Protein AF-A0A1T4W174-F1 (afdb_monomer_lite)

Sequence (322 aa):
MKKSSLGKRKTERFDLELPASVSVAKSGDAQDLVQLLTRDICSQGAFLNTRAPLPEGTQVNLRLMVPLDHIPELKGRQSQIQASGTVVRSHDNGMAIQFDLGYQLLPIRPHFFIHVTGKNKLLNELLTRHVTAELGMRADHGPMEKLAKRAEEENSTTYLALVDYLDIRAGLPLSELEEAIGVKGAQCVVALFNAQRDQVIADSALRHGARGIFFADDSLDHVARGLEAISKGELWYAREVLTRGLQREIDPESSPAIPDPLTRKEKEILGAVAAGSTNKEIAEQLFISVHTVKTHLYNVYRKINASNRLQATLWATKNLQL

InterPro domains:
  IPR000792 Transcription regulator LuxR, C-terminal [PF00196] (260-316)
  IPR000792 Transcription regulator LuxR, C-terminal [PR00038] (262-276)
  IPR000792 Transcription regulator LuxR, C-terminal [PR00038] (276-292)
  IPR000792 Transcription regulator LuxR, C-terminal [PR00038] (292-304)
  IPR000792 Transcription regulator LuxR, C-terminal [PS00622] (276-303)
  IPR000792 Transcription regulator LuxR, C-terminal [PS50043] (255-320)
  IPR000792 Transcription regulator LuxR, C-terminal [SM00421] (259-316)
  IPR000792 Transcription regulator LuxR, C-terminal [cd06170] (262-316)
  IPR009875 PilZ domain [PF07238] (8-99)
  IPR016032 Signal transduction response regulator, C-terminal effector [SSF46894] (253-318)
  IPR036388 Winged helix-like DNA-binding domain superfamily [G3DSA:1.10.10.10] (259-320)

pLDDT: mean 74.08, std 15.64, range [32.59, 94.25]

Structure (mmCIF, N/CA/C/O backbone):
data_AF-A0A1T4W174-F1
#
_entry.id   AF-A0A1T4W174-F1
#
loop_
_atom_site.group_PDB
_atom_site.id
_atom_site.type_symbol
_atom_site.label_atom_id
_atom_site.label_alt_id
_atom_site.label_comp_id
_atom_site.label_asym_id
_atom_site.label_entity_id
_atom_site.label_seq_id
_atom_site.pdbx_PDB_ins_code
_atom_site.Cartn_x
_atom_site.Cartn_y
_atom_site.Cartn_z
_atom_site.occupancy
_atom_site.B_iso_or_equiv
_atom_site.auth_seq_id
_atom_site.auth_comp_id
_atom_site.auth_asym_id
_atom_site.auth_atom_id
_atom_site.pdbx_PDB_model_num
ATOM 1 N N . MET A 1 1 ? -32.560 -12.374 61.952 1.00 36.84 1 MET A N 1
ATOM 2 C CA . MET A 1 1 ? -31.579 -12.129 60.869 1.00 36.84 1 MET A CA 1
ATOM 3 C C . MET A 1 1 ? -31.970 -12.974 59.661 1.00 36.84 1 MET A C 1
ATOM 5 O O . MET A 1 1 ? -31.864 -14.192 59.724 1.00 36.84 1 MET A O 1
ATOM 9 N N . LYS A 1 2 ? -32.534 -12.359 58.612 1.00 32.59 2 LYS A N 1
ATOM 10 C CA . LYS A 1 2 ? -32.968 -13.056 57.388 1.00 32.59 2 LYS A CA 1
ATOM 11 C C . LYS A 1 2 ? -31.758 -13.279 56.472 1.00 32.59 2 LYS A C 1
ATOM 13 O O . LYS A 1 2 ? -31.141 -12.311 56.044 1.00 32.59 2 LYS A O 1
ATOM 18 N N . LYS A 1 3 ? -31.441 -14.542 56.168 1.00 37.50 3 LYS A N 1
ATOM 19 C CA . LYS A 1 3 ? -30.566 -14.929 55.050 1.00 37.50 3 LYS A CA 1
ATOM 20 C C . LYS A 1 3 ? -31.309 -14.620 53.745 1.00 37.50 3 LYS A C 1
ATOM 22 O O . LYS A 1 3 ? -32.334 -15.248 53.493 1.00 37.50 3 LYS A O 1
ATOM 27 N N . SER A 1 4 ? -30.831 -13.666 52.943 1.00 35.81 4 SER A N 1
ATOM 28 C CA . SER A 1 4 ? -31.274 -13.523 51.553 1.00 35.81 4 SER A CA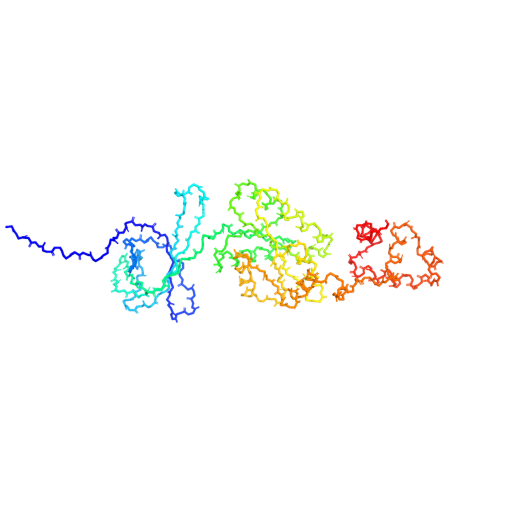 1
ATOM 29 C C . SER A 1 4 ? -30.342 -14.325 50.645 1.00 35.81 4 SER A C 1
ATOM 31 O O . SER A 1 4 ? -29.116 -14.265 50.722 1.00 35.81 4 SER A O 1
ATOM 33 N N . SER A 1 5 ? -30.969 -15.161 49.834 1.00 37.09 5 SER A N 1
ATOM 34 C CA . SER A 1 5 ? -30.381 -16.048 48.846 1.00 37.09 5 SER A CA 1
ATOM 35 C C . SER A 1 5 ? -29.747 -15.253 47.703 1.00 37.09 5 SER A C 1
ATOM 37 O O . SER A 1 5 ? -30.440 -14.808 46.788 1.00 37.09 5 SER A O 1
ATOM 39 N N . LEU A 1 6 ? -28.424 -15.103 47.724 1.00 38.88 6 LEU A N 1
ATOM 40 C CA . LEU A 1 6 ? -27.653 -14.748 46.535 1.00 38.88 6 LEU A CA 1
ATOM 41 C C . LEU A 1 6 ? -27.671 -15.950 45.585 1.00 38.88 6 LEU A C 1
ATOM 43 O O . LEU A 1 6 ? -26.991 -16.952 45.813 1.00 38.88 6 LEU A O 1
ATOM 47 N N . GLY A 1 7 ? -28.493 -15.860 44.538 1.00 38.41 7 GLY A N 1
ATOM 48 C CA . GLY A 1 7 ? -28.454 -16.787 43.414 1.00 38.41 7 GLY A CA 1
ATOM 49 C C . GLY A 1 7 ? -27.026 -16.869 42.879 1.00 38.41 7 GLY A C 1
ATOM 50 O O . GLY A 1 7 ? -26.446 -15.856 42.484 1.00 38.41 7 GLY A O 1
ATOM 51 N N . LYS A 1 8 ? -26.448 -18.073 42.917 1.00 43.91 8 LYS A N 1
ATOM 52 C CA . LYS A 1 8 ? -25.125 -18.366 42.362 1.00 43.91 8 LYS A CA 1
ATOM 53 C C . LYS A 1 8 ? -25.122 -17.964 40.887 1.00 43.91 8 LYS A C 1
ATOM 55 O O . LYS A 1 8 ? -25.841 -18.545 40.075 1.00 43.91 8 LYS A O 1
ATOM 60 N N . ARG A 1 9 ? -24.350 -16.930 40.564 1.00 46.22 9 ARG A N 1
ATOM 61 C CA . ARG A 1 9 ? -24.139 -16.453 39.194 1.00 46.22 9 ARG A CA 1
ATOM 62 C C . ARG A 1 9 ? -23.438 -17.570 38.404 1.00 46.22 9 ARG A C 1
ATOM 64 O O . ARG A 1 9 ? -22.527 -18.198 38.932 1.00 46.22 9 ARG A O 1
ATOM 71 N N . LYS A 1 10 ? -23.908 -17.861 37.184 1.00 55.38 10 LYS A N 1
ATOM 72 C CA . LYS A 1 10 ? -23.478 -19.027 36.377 1.00 55.38 10 LYS A CA 1
ATOM 73 C C . LYS A 1 10 ? -22.074 -18.901 35.767 1.00 55.38 10 LYS A C 1
ATOM 75 O O . LYS A 1 10 ? -21.528 -19.913 35.347 1.00 55.38 10 LYS A O 1
ATOM 80 N N . THR A 1 11 ? -21.506 -17.701 35.711 1.00 53.62 11 THR A N 1
ATOM 81 C CA . THR A 1 11 ? -20.198 -17.425 35.101 1.00 53.62 11 THR A CA 1
ATOM 82 C C . THR A 1 11 ? -19.432 -16.395 35.924 1.00 53.62 11 THR A C 1
ATOM 84 O O . THR A 1 11 ? -20.028 -15.459 36.467 1.00 53.62 11 THR A O 1
ATOM 87 N N . GLU A 1 12 ? -18.116 -16.582 36.024 1.00 53.03 12 GLU A N 1
ATOM 88 C CA . GLU A 1 12 ? -17.205 -15.590 36.598 1.00 53.03 12 GLU A CA 1
ATOM 89 C C . GLU A 1 12 ? -17.170 -14.336 35.718 1.00 53.03 12 GLU A C 1
ATOM 91 O O . GLU A 1 12 ? -17.250 -14.410 34.488 1.00 53.03 12 GLU A O 1
ATOM 96 N N . ARG A 1 13 ? -17.099 -13.174 36.368 1.00 57.19 13 ARG A N 1
ATOM 97 C CA . ARG A 1 13 ? -16.941 -11.873 35.718 1.00 57.19 13 ARG A CA 1
ATOM 98 C C . ARG A 1 13 ? -15.592 -11.313 36.106 1.00 57.19 13 ARG A C 1
ATOM 100 O O . ARG A 1 13 ? -15.211 -11.408 37.271 1.00 57.19 13 ARG A O 1
ATOM 107 N N . PHE A 1 14 ? -14.916 -10.719 35.137 1.00 58.06 14 PHE A N 1
ATOM 108 C CA . PHE A 1 14 ? -13.673 -10.011 35.372 1.00 58.06 14 PHE A CA 1
ATOM 109 C C . PHE A 1 14 ? -13.955 -8.513 35.293 1.00 58.06 14 PHE A C 1
ATOM 111 O O . PHE A 1 14 ? -14.613 -8.049 34.357 1.00 58.06 14 PHE A O 1
ATOM 118 N N . ASP A 1 15 ? -13.444 -7.763 36.268 1.00 57.00 15 ASP A N 1
ATOM 119 C CA . ASP A 1 15 ? -13.356 -6.305 36.188 1.00 57.00 15 ASP A CA 1
ATOM 120 C C . ASP A 1 15 ? -12.241 -5.955 35.199 1.00 57.00 15 ASP A C 1
ATOM 122 O O . ASP A 1 15 ? -11.111 -5.645 35.567 1.00 57.00 15 ASP A O 1
ATOM 126 N N . LEU A 1 16 ? -12.552 -6.111 33.914 1.00 65.00 16 LEU A N 1
ATOM 127 C CA . LEU A 1 16 ? -11.673 -5.779 32.807 1.00 65.00 16 LEU A CA 1
ATOM 128 C C . LEU A 1 16 ? -12.234 -4.545 32.102 1.00 65.00 16 LEU A C 1
ATOM 130 O O . LEU A 1 16 ? -13.368 -4.569 31.624 1.00 65.00 16 LEU A O 1
ATOM 134 N N . GLU A 1 17 ? -11.432 -3.485 32.040 1.00 66.69 17 GLU A N 1
ATOM 135 C CA . GLU A 1 17 ? -11.756 -2.265 31.304 1.00 66.69 17 GLU A CA 1
ATOM 136 C C . GLU A 1 17 ? -11.043 -2.292 29.946 1.00 66.69 17 GLU A C 1
ATOM 138 O O . GLU A 1 17 ? -9.858 -1.989 29.827 1.00 66.69 17 GLU A O 1
ATOM 143 N N . LEU A 1 18 ? -11.772 -2.699 28.909 1.00 70.12 18 LEU A N 1
ATOM 144 C CA . LEU A 1 18 ? -11.329 -2.656 27.516 1.00 70.12 18 LEU A CA 1
ATOM 145 C C . LEU A 1 18 ? -11.999 -1.498 26.766 1.00 70.12 18 LEU A C 1
ATOM 147 O O . LEU A 1 18 ? -13.220 -1.332 26.895 1.00 70.12 18 LEU A O 1
ATOM 151 N N . PRO A 1 19 ? -11.255 -0.747 25.935 1.00 72.56 19 PRO A N 1
ATOM 152 C CA . PRO A 1 19 ? -11.849 0.142 24.947 1.00 72.56 19 PRO A CA 1
ATOM 153 C C . PRO A 1 19 ? -12.714 -0.652 23.963 1.00 72.56 19 PRO A C 1
ATOM 155 O O . PRO A 1 19 ? -12.294 -1.696 23.460 1.00 72.56 19 PRO A O 1
ATOM 158 N N . ALA A 1 20 ? -13.908 -0.152 23.660 1.00 70.50 20 ALA A N 1
ATOM 159 C CA . ALA A 1 20 ? -14.835 -0.795 22.736 1.00 70.50 20 ALA A CA 1
ATOM 160 C C . ALA A 1 20 ? -15.412 0.191 21.718 1.00 70.50 20 ALA A C 1
ATOM 162 O O . ALA A 1 20 ? -15.609 1.358 22.047 1.00 70.50 20 ALA A O 1
ATOM 163 N N . SER A 1 21 ? -15.733 -0.300 20.518 1.00 72.62 21 SER A N 1
ATOM 164 C CA . SER A 1 21 ? -16.614 0.374 19.560 1.00 72.62 21 SER A CA 1
ATOM 165 C C . SER A 1 21 ? -17.845 -0.482 19.249 1.00 72.62 21 SER A C 1
ATOM 167 O O . SER A 1 21 ? -17.775 -1.716 19.251 1.00 72.62 21 SER A O 1
ATOM 169 N N . VAL A 1 22 ? -18.980 0.180 19.011 1.00 76.94 22 VAL A N 1
ATOM 170 C CA . VAL A 1 22 ? -20.293 -0.447 18.793 1.00 76.94 22 VAL A CA 1
ATOM 171 C C . VAL A 1 22 ? -20.943 0.151 17.558 1.00 76.94 22 VAL A C 1
ATOM 173 O O . VAL A 1 22 ? -20.962 1.367 17.423 1.00 76.94 22 VAL A O 1
ATOM 176 N N . SER A 1 23 ? -21.522 -0.682 16.697 1.00 77.81 23 SER A N 1
ATOM 177 C CA . SER A 1 23 ? -22.376 -0.228 15.594 1.00 77.81 23 SER A CA 1
ATOM 178 C C . SER A 1 23 ? -23.690 -1.005 15.543 1.00 77.81 23 SER A C 1
ATOM 180 O O . SER A 1 23 ? -23.763 -2.159 15.971 1.00 77.81 23 SER A O 1
ATOM 182 N N . VAL A 1 24 ? -24.753 -0.378 15.034 1.00 80.38 24 VAL A N 1
ATOM 183 C CA . VAL A 1 24 ? -26.081 -1.000 14.909 1.00 80.38 24 VAL A CA 1
ATOM 184 C C . VAL A 1 24 ? -26.132 -1.865 13.650 1.00 80.38 24 VAL A C 1
ATOM 186 O O . VAL A 1 24 ? -25.900 -1.378 12.549 1.00 80.38 24 VAL A O 1
ATOM 189 N N . ALA A 1 25 ? -26.514 -3.137 13.782 1.00 68.88 25 ALA A N 1
ATOM 190 C CA . ALA A 1 25 ? -26.432 -4.121 12.695 1.00 68.88 25 ALA A CA 1
ATOM 191 C C . ALA A 1 25 ? -27.345 -3.846 11.474 1.00 68.88 25 ALA A C 1
ATOM 193 O O . ALA A 1 25 ? -27.195 -4.499 10.445 1.00 68.88 25 ALA A O 1
ATOM 194 N N . LYS A 1 26 ? -28.304 -2.911 11.572 1.00 52.69 26 LYS A N 1
ATOM 195 C CA . LYS A 1 26 ? -29.265 -2.566 10.499 1.00 52.69 26 LYS A CA 1
ATOM 196 C C . LYS A 1 26 ? -29.037 -1.197 9.850 1.00 52.69 26 LYS A C 1
ATOM 198 O O . LYS A 1 26 ? -29.741 -0.863 8.903 1.00 52.69 26 LYS A O 1
ATOM 203 N N . SER A 1 27 ? -28.081 -0.419 10.345 1.00 46.31 27 SER A N 1
ATOM 204 C CA . SER A 1 27 ? -27.700 0.862 9.760 1.00 46.31 27 SER A CA 1
ATOM 205 C C . SER A 1 27 ? -26.421 0.646 8.963 1.00 46.31 27 SER A C 1
ATOM 207 O O . SER A 1 27 ? -25.389 0.322 9.541 1.00 46.31 27 SER A O 1
ATOM 209 N N . GLY A 1 28 ? -26.493 0.786 7.638 1.00 40.34 28 GLY A N 1
ATOM 210 C CA . GLY A 1 28 ? -25.312 0.797 6.767 1.00 40.34 28 GLY A CA 1
ATOM 211 C C . GLY A 1 28 ? -24.387 1.994 7.014 1.00 40.34 28 GLY A C 1
ATOM 212 O O . GLY A 1 28 ? -23.303 2.038 6.442 1.00 40.34 28 GLY A O 1
ATOM 213 N N . ASP A 1 29 ? -24.783 2.926 7.882 1.00 33.81 29 ASP A N 1
ATOM 214 C CA . ASP A 1 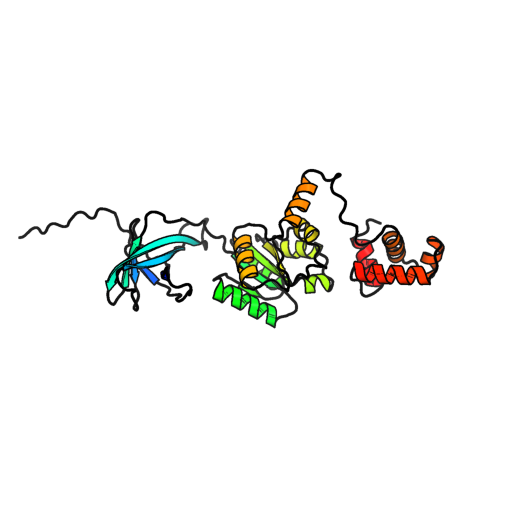29 ? -23.929 4.011 8.333 1.00 33.81 29 ASP A CA 1
ATOM 215 C C . ASP A 1 29 ? -23.072 3.545 9.509 1.00 33.81 29 ASP A C 1
ATOM 217 O O . ASP A 1 29 ? -23.574 3.211 10.588 1.00 33.81 29 ASP A O 1
ATOM 221 N N . ALA A 1 30 ? -21.755 3.572 9.299 1.00 35.22 30 ALA A N 1
ATOM 222 C CA . ALA A 1 30 ? -20.732 3.514 10.335 1.00 35.22 30 ALA A CA 1
ATOM 223 C C . ALA A 1 30 ? -20.755 4.800 11.188 1.00 35.22 30 ALA A C 1
ATOM 225 O O . ALA A 1 30 ? -19.760 5.509 11.304 1.00 35.22 30 ALA A O 1
ATOM 226 N N . GLN A 1 31 ? -21.905 5.128 11.774 1.00 37.53 31 GLN A N 1
ATOM 227 C CA . GLN A 1 31 ? -22.023 6.179 12.773 1.00 37.53 31 GLN A CA 1
ATOM 228 C C . GLN A 1 31 ? -21.819 5.577 14.160 1.00 37.53 31 GLN A C 1
ATOM 230 O O . GLN A 1 31 ? -22.658 4.849 14.686 1.00 37.53 31 GLN A O 1
ATOM 235 N N . ASP A 1 32 ? -20.620 5.844 14.675 1.00 39.81 32 ASP A N 1
ATOM 236 C CA . ASP A 1 32 ? -20.359 6.424 15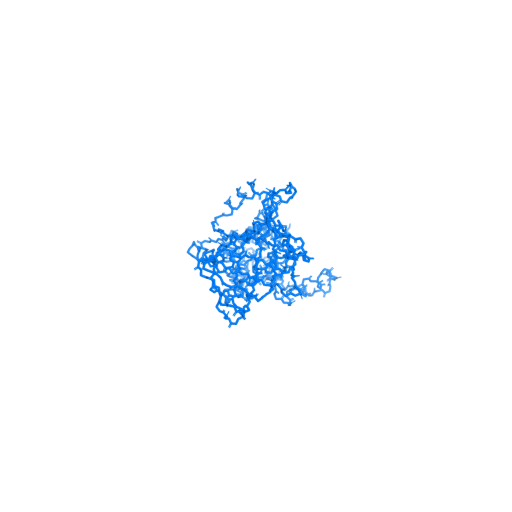.997 1.00 39.81 32 ASP A CA 1
ATOM 237 C C . ASP A 1 32 ? -19.178 5.756 16.705 1.00 39.81 32 ASP A C 1
ATOM 239 O O . ASP A 1 32 ? -19.270 4.792 17.468 1.00 39.81 32 ASP A O 1
ATOM 243 N N . LEU A 1 33 ? -18.015 6.360 16.449 1.00 39.31 33 LEU A N 1
ATOM 244 C CA . LEU A 1 33 ? -16.825 6.310 17.285 1.00 39.31 33 LEU A CA 1
ATOM 245 C C . LEU A 1 33 ? -17.173 6.821 18.688 1.00 39.31 33 LEU A C 1
ATOM 247 O O . LEU A 1 33 ? -17.005 7.999 18.997 1.00 39.31 33 LEU A O 1
ATOM 251 N N . VAL A 1 34 ? -17.614 5.927 19.567 1.00 47.97 34 VAL A N 1
ATOM 252 C CA . VAL A 1 34 ? -17.600 6.192 21.005 1.00 47.97 34 VAL A CA 1
ATOM 253 C C . VAL A 1 34 ? -16.534 5.303 21.618 1.00 47.97 34 VAL A C 1
ATOM 255 O O . VAL A 1 34 ? -16.660 4.083 21.611 1.00 47.97 34 VAL A O 1
ATOM 258 N N . GLN A 1 35 ? -15.459 5.909 22.128 1.00 44.78 35 GLN A N 1
ATOM 259 C CA . GLN A 1 35 ? -14.539 5.215 23.025 1.00 44.78 35 GLN A CA 1
ATOM 260 C C . GLN A 1 35 ? -15.305 4.892 24.308 1.00 44.78 35 GLN A C 1
ATOM 262 O O . GLN A 1 35 ? -15.552 5.770 25.134 1.00 44.78 35 GLN A O 1
ATOM 267 N N . LEU A 1 36 ? -15.722 3.639 24.452 1.00 56.78 36 LEU A N 1
ATOM 268 C CA . LEU A 1 36 ? -16.458 3.171 25.620 1.00 56.78 36 LEU A CA 1
ATOM 269 C C . LEU A 1 36 ? -15.523 2.352 26.505 1.00 56.78 36 LEU A C 1
ATOM 271 O O . LEU A 1 36 ? -14.845 1.446 26.023 1.00 56.78 36 LEU A O 1
ATOM 275 N N . LEU A 1 37 ? -15.502 2.664 27.802 1.00 56.03 37 LEU A N 1
ATOM 276 C CA . LEU A 1 37 ? -14.889 1.800 28.807 1.00 56.03 37 LEU A CA 1
ATOM 277 C C . LEU A 1 37 ? -15.893 0.704 29.155 1.00 56.03 37 LEU A C 1
ATOM 279 O O . LEU A 1 37 ? -16.978 0.979 29.682 1.00 56.03 37 LEU A O 1
ATOM 283 N N . THR A 1 38 ? -15.537 -0.531 28.822 1.00 61.50 38 THR A N 1
ATOM 284 C CA . THR A 1 38 ? -16.288 -1.712 29.254 1.00 61.50 38 THR A CA 1
ATOM 285 C C . THR A 1 38 ? -16.099 -1.948 30.754 1.00 61.50 38 THR A C 1
ATOM 287 O O . THR A 1 38 ? -15.065 -1.605 31.319 1.00 61.50 38 THR A O 1
ATOM 290 N N . ARG A 1 39 ? -17.106 -2.526 31.409 1.00 66.19 39 ARG A N 1
ATOM 291 C CA . ARG A 1 39 ? -17.002 -3.144 32.740 1.00 66.19 39 ARG A CA 1
ATOM 292 C C . ARG A 1 39 ? -17.740 -4.477 32.730 1.00 66.19 39 ARG A C 1
ATOM 294 O O . ARG A 1 39 ? -18.568 -4.716 31.847 1.00 66.19 39 ARG A O 1
ATOM 301 N N . ASP A 1 40 ? -17.459 -5.333 33.714 1.00 66.69 40 ASP A N 1
ATOM 302 C CA . ASP A 1 40 ? -18.162 -6.611 33.893 1.00 66.69 40 ASP A CA 1
ATOM 303 C C . ASP A 1 40 ? -18.118 -7.529 32.644 1.00 66.69 40 ASP A C 1
ATOM 305 O O . ASP A 1 40 ? -19.115 -8.179 32.308 1.00 66.69 40 ASP A O 1
ATOM 309 N N . ILE A 1 41 ? -16.988 -7.590 31.923 1.00 73.69 41 ILE A N 1
ATOM 310 C CA . ILE A 1 41 ? -16.878 -8.445 30.729 1.00 73.69 41 ILE A CA 1
ATOM 311 C C . ILE A 1 41 ? -16.868 -9.924 31.139 1.00 73.69 41 ILE A C 1
ATOM 313 O O . ILE A 1 41 ? -16.147 -10.350 32.046 1.00 73.69 41 ILE A O 1
ATOM 317 N N . CYS A 1 42 ? -17.649 -10.734 30.426 1.00 70.94 42 CYS A N 1
ATOM 318 C CA . CYS A 1 42 ? -17.598 -12.190 30.495 1.00 70.94 42 CYS A CA 1
ATOM 319 C C . CYS A 1 42 ? -17.838 -12.810 29.111 1.00 70.94 42 CYS A C 1
ATOM 321 O O . CYS A 1 42 ? -18.162 -12.120 28.147 1.00 70.94 42 CYS A O 1
ATOM 323 N N . SER A 1 43 ? -17.745 -14.137 29.016 1.00 69.56 43 SER A N 1
ATOM 324 C CA . SER A 1 43 ? -17.999 -14.875 27.767 1.00 69.56 43 SER A CA 1
ATOM 325 C C . SER A 1 43 ? -19.423 -14.722 27.213 1.00 69.56 43 SER A C 1
ATOM 327 O O . SER A 1 43 ? -19.675 -15.111 26.080 1.00 69.56 43 SER A O 1
ATOM 329 N N . GLN A 1 44 ? -20.354 -14.181 28.003 1.00 76.94 44 GLN A N 1
ATOM 330 C CA . GLN A 1 44 ? -21.772 -14.053 27.659 1.00 76.94 44 GLN A CA 1
ATOM 331 C C . GLN A 1 44 ? -22.207 -12.602 27.415 1.00 76.94 44 GLN A C 1
ATOM 333 O O . GLN A 1 44 ? -23.358 -12.367 27.055 1.00 76.94 44 GLN A O 1
ATOM 338 N N . GLY A 1 45 ? -21.331 -11.618 27.631 1.00 84.56 45 GLY A N 1
ATOM 339 C CA . GLY A 1 45 ? -21.697 -10.216 27.463 1.00 84.56 45 GLY A CA 1
ATOM 340 C C . GLY A 1 45 ? -20.744 -9.227 28.118 1.00 84.56 45 GLY A C 1
ATOM 341 O O . GLY A 1 45 ? -19.817 -9.606 28.838 1.00 84.56 45 GLY A O 1
ATOM 342 N N . ALA A 1 46 ? -21.022 -7.946 27.895 1.00 86.31 46 ALA A N 1
ATOM 343 C CA . ALA A 1 46 ? -20.297 -6.823 28.478 1.00 86.31 46 ALA A CA 1
ATOM 344 C C . ALA A 1 46 ? -21.253 -5.678 28.836 1.00 86.31 46 ALA A C 1
ATOM 346 O O . ALA A 1 46 ? -22.298 -5.501 28.203 1.00 86.31 46 ALA A O 1
ATOM 347 N N . PHE A 1 47 ? -20.880 -4.883 29.840 1.00 85.75 47 PHE A N 1
ATOM 348 C CA . PHE A 1 47 ? -21.522 -3.603 30.116 1.00 85.75 47 PHE A CA 1
ATOM 349 C C . PHE A 1 47 ? -20.701 -2.472 29.496 1.00 85.75 47 PHE A C 1
ATOM 351 O O . PHE A 1 47 ? -19.483 -2.425 29.665 1.00 85.75 47 PHE A O 1
ATOM 358 N N . LEU A 1 48 ? -21.362 -1.557 28.790 1.00 83.81 48 LEU A N 1
ATOM 359 C CA . LEU A 1 48 ? -20.738 -0.392 28.171 1.00 83.81 48 LEU A CA 1
ATOM 360 C C . LEU A 1 48 ? -21.210 0.889 28.845 1.00 83.81 48 LEU A C 1
ATOM 362 O O . LEU A 1 48 ? -22.403 1.198 28.822 1.00 83.81 48 LEU A O 1
ATOM 366 N N . ASN A 1 49 ? -20.266 1.655 29.390 1.00 82.94 49 ASN A N 1
ATOM 367 C CA . ASN A 1 49 ? -20.539 2.963 29.978 1.00 82.94 49 ASN A CA 1
ATOM 368 C C . ASN A 1 49 ? -20.741 4.011 28.878 1.00 82.94 49 ASN A C 1
ATOM 370 O O . ASN A 1 49 ? -19.768 4.465 28.283 1.00 82.94 49 ASN A O 1
ATOM 374 N N . THR A 1 50 ? -21.983 4.423 28.631 1.00 81.56 50 THR A N 1
ATOM 375 C CA . THR A 1 50 ? -22.340 5.450 27.638 1.00 81.56 50 THR A CA 1
ATOM 376 C C . THR A 1 50 ? -23.419 6.374 28.196 1.00 81.56 50 THR A C 1
ATOM 378 O O . THR A 1 50 ? -24.253 5.941 28.984 1.00 81.56 50 THR A O 1
ATOM 381 N N . ARG A 1 51 ? -23.418 7.643 27.770 1.00 81.44 51 ARG A N 1
ATOM 382 C CA . ARG A 1 51 ? -24.493 8.613 28.066 1.00 81.44 51 ARG A CA 1
ATOM 383 C C . ARG A 1 51 ? -25.646 8.561 27.058 1.00 81.44 51 ARG A C 1
ATOM 385 O O . ARG A 1 51 ? -26.653 9.228 27.249 1.00 81.44 51 ARG A O 1
ATOM 392 N N . ALA A 1 52 ? -25.474 7.806 25.978 1.00 83.25 52 ALA A N 1
ATOM 393 C CA . ALA A 1 52 ? -26.468 7.596 24.934 1.00 83.25 52 ALA A CA 1
ATOM 394 C C . ALA A 1 52 ? -26.609 6.082 24.705 1.00 83.25 52 ALA A C 1
ATOM 396 O O . ALA A 1 52 ? -26.018 5.539 23.768 1.00 83.25 52 ALA A O 1
ATOM 397 N N . PRO A 1 53 ? -27.276 5.357 25.618 1.00 85.69 53 PRO A N 1
ATOM 398 C CA . PRO A 1 53 ? -27.441 3.918 25.494 1.00 85.69 53 PRO A CA 1
ATOM 399 C C . PRO A 1 53 ? -28.437 3.588 24.375 1.00 85.69 53 PRO A C 1
ATOM 401 O O . PRO A 1 53 ? -29.412 4.303 24.144 1.00 85.69 53 PRO A O 1
ATOM 404 N N . LEU A 1 54 ? -28.202 2.477 23.680 1.00 87.88 54 LEU A N 1
ATOM 405 C CA . LEU A 1 54 ? -29.131 1.989 22.666 1.00 87.88 54 LEU A CA 1
ATOM 406 C C . LEU A 1 54 ? -30.369 1.352 23.332 1.00 87.88 54 LEU A C 1
ATOM 408 O O . LEU A 1 54 ? -30.271 0.848 24.460 1.00 87.88 54 LEU A O 1
ATOM 412 N N . PRO A 1 55 ? -31.537 1.344 22.664 1.00 86.88 55 PRO A N 1
ATOM 413 C CA . PRO A 1 55 ? -32.735 0.684 23.179 1.00 86.88 55 PRO A CA 1
ATOM 414 C C . PRO A 1 55 ? -32.546 -0.825 23.370 1.00 86.88 55 PRO A C 1
ATOM 416 O O . PRO A 1 55 ? -31.812 -1.475 22.618 1.00 86.88 55 PRO A O 1
ATOM 419 N N . GLU A 1 56 ? -33.259 -1.403 24.336 1.00 91.69 56 GLU A N 1
ATOM 420 C CA . GLU A 1 56 ? -33.314 -2.858 24.512 1.00 91.69 56 GLU A CA 1
ATOM 421 C C . GLU A 1 56 ? -33.854 -3.549 23.247 1.00 91.69 56 GLU A C 1
ATOM 423 O O . GLU A 1 56 ? -34.749 -3.043 22.571 1.00 91.69 56 GLU A O 1
ATOM 428 N N . GLY A 1 57 ? -33.275 -4.698 22.897 1.00 87.06 57 GLY A N 1
ATOM 429 C CA . GLY A 1 57 ? -33.559 -5.431 21.660 1.00 87.06 57 GLY A CA 1
ATOM 430 C C . GLY A 1 57 ? -32.745 -4.978 20.441 1.00 87.06 57 GLY A C 1
ATOM 431 O O . GLY A 1 57 ? -32.812 -5.628 19.396 1.00 87.06 57 GLY A O 1
ATOM 432 N N . THR A 1 58 ? -31.946 -3.909 20.552 1.00 87.31 58 THR A N 1
ATOM 433 C CA . THR A 1 58 ? -31.070 -3.461 19.458 1.00 87.31 58 THR A CA 1
ATOM 434 C C . THR A 1 58 ? -29.973 -4.489 19.192 1.00 87.31 58 THR A C 1
ATOM 436 O O . THR A 1 58 ? -29.232 -4.869 20.099 1.00 87.31 58 THR A O 1
ATOM 439 N N . GLN A 1 59 ? -29.865 -4.917 17.934 1.00 86.50 59 GLN A N 1
ATOM 440 C CA . GLN A 1 59 ? -28.785 -5.772 17.442 1.00 86.50 59 GLN A CA 1
ATOM 441 C C . GLN A 1 59 ? -27.546 -4.927 17.154 1.00 86.50 59 GLN A C 1
ATOM 443 O O . GLN A 1 59 ? -27.631 -3.925 16.435 1.00 86.50 59 GLN A O 1
ATOM 448 N N . VAL A 1 60 ? -26.404 -5.340 17.692 1.00 84.06 60 VAL A N 1
ATOM 449 C CA . VAL A 1 60 ? -25.154 -4.587 17.615 1.00 84.06 60 VAL A CA 1
ATOM 450 C C . VAL A 1 60 ? -23.980 -5.462 17.198 1.00 84.06 60 VAL A C 1
ATOM 452 O O . VAL A 1 60 ? -23.901 -6.638 17.548 1.00 84.06 60 VAL A O 1
ATOM 455 N N . ASN A 1 61 ? -23.035 -4.850 16.493 1.00 81.00 61 ASN A N 1
ATOM 456 C CA . ASN A 1 61 ? -21.694 -5.383 16.301 1.00 81.00 61 ASN A CA 1
ATOM 457 C C . ASN A 1 61 ? -20.750 -4.679 17.274 1.00 81.00 61 ASN A C 1
ATOM 459 O O . ASN A 1 61 ? -20.760 -3.452 17.379 1.00 81.00 61 ASN A O 1
ATOM 463 N N . LEU A 1 62 ? -19.934 -5.457 17.978 1.00 79.38 62 LEU A N 1
ATOM 464 C CA . LEU A 1 62 ? -18.960 -4.991 18.952 1.00 79.38 62 LEU A CA 1
ATOM 465 C C . LEU A 1 62 ? -17.540 -5.317 18.512 1.00 79.38 62 LEU A C 1
ATOM 467 O O . LEU A 1 62 ? -17.234 -6.431 18.080 1.00 79.38 62 LEU A O 1
ATOM 471 N N . ARG A 1 63 ? -16.645 -4.354 18.725 1.00 76.56 63 ARG A N 1
ATOM 472 C CA . ARG A 1 63 ? -15.201 -4.542 18.617 1.00 76.56 63 ARG A CA 1
ATOM 473 C C . ARG A 1 63 ? -14.554 -4.125 19.931 1.00 76.56 63 ARG A C 1
ATOM 475 O O . ARG A 1 63 ? -14.571 -2.949 20.277 1.00 76.56 63 ARG A O 1
ATOM 482 N N . LEU A 1 64 ? -13.995 -5.091 20.657 1.00 77.38 64 LEU A N 1
ATOM 483 C CA . LEU A 1 64 ? -13.248 -4.866 21.895 1.00 77.38 64 LEU A CA 1
ATOM 484 C C . LEU A 1 64 ? -11.750 -4.835 21.582 1.00 77.38 64 LEU A C 1
ATOM 486 O O . LEU A 1 64 ? -11.234 -5.748 20.936 1.00 77.38 64 LEU A O 1
ATOM 490 N N . MET A 1 65 ? -11.056 -3.804 22.052 1.00 73.12 65 MET A N 1
ATOM 491 C CA . MET A 1 65 ? -9.609 -3.655 21.918 1.00 73.12 65 MET A CA 1
ATOM 492 C C . MET A 1 65 ? -8.928 -4.210 23.164 1.00 73.12 65 MET A C 1
ATOM 494 O O . MET A 1 65 ? -9.157 -3.722 24.267 1.00 73.12 65 MET A O 1
ATOM 498 N N . VAL A 1 66 ? -8.075 -5.215 22.993 1.00 75.75 66 VAL A N 1
ATOM 499 C CA . VAL A 1 66 ? -7.295 -5.816 24.076 1.00 75.75 66 VAL A CA 1
ATOM 500 C C . VAL A 1 66 ? -5.874 -5.247 24.023 1.00 75.75 66 VAL A C 1
ATOM 502 O O . VAL A 1 66 ? -5.121 -5.613 23.112 1.00 75.75 66 VAL A O 1
ATOM 505 N N . PRO A 1 67 ? -5.487 -4.351 24.951 1.00 68.50 67 PRO A N 1
ATOM 506 C CA . PRO A 1 67 ? -4.103 -3.913 25.067 1.00 68.50 67 PRO A CA 1
ATOM 507 C C . PRO A 1 67 ? -3.243 -5.071 25.587 1.00 68.50 67 PRO A C 1
ATOM 509 O O . PRO A 1 67 ? -3.633 -5.773 26.520 1.00 68.50 67 PRO A O 1
ATOM 512 N N . LEU A 1 68 ? -2.072 -5.283 24.984 1.00 72.12 68 LEU A N 1
ATOM 513 C CA . LEU A 1 68 ? -1.154 -6.370 25.355 1.00 72.12 68 LEU A CA 1
ATOM 514 C C . LEU A 1 68 ? 0.126 -5.856 26.023 1.00 72.12 68 LEU A C 1
ATOM 516 O O . LEU A 1 68 ? 1.108 -6.585 26.127 1.00 72.12 68 LEU A O 1
ATOM 520 N N . ASP A 1 69 ? 0.101 -4.624 26.537 1.00 65.81 69 ASP A N 1
ATOM 521 C CA . ASP A 1 69 ? 1.260 -3.949 27.137 1.00 65.81 69 ASP A CA 1
ATOM 522 C C . ASP A 1 69 ? 1.848 -4.675 28.353 1.00 65.81 69 ASP A C 1
ATOM 524 O O . ASP A 1 69 ? 3.019 -4.490 28.687 1.00 65.81 69 ASP A O 1
ATOM 528 N N . HIS A 1 70 ? 1.052 -5.525 29.000 1.00 69.50 70 HIS A N 1
ATOM 529 C CA . HIS A 1 70 ? 1.479 -6.350 30.128 1.00 69.50 70 HIS A CA 1
ATOM 530 C C . HIS A 1 70 ? 2.292 -7.585 29.714 1.00 69.50 70 HIS A C 1
ATOM 532 O O . HIS A 1 70 ? 2.900 -8.219 30.575 1.00 69.50 70 HIS A O 1
ATOM 538 N N . ILE A 1 71 ? 2.321 -7.933 28.423 1.00 71.19 71 ILE A N 1
ATOM 539 C CA . ILE A 1 71 ? 3.110 -9.042 27.883 1.00 71.19 71 ILE A CA 1
ATOM 540 C C . ILE A 1 71 ? 4.356 -8.442 27.212 1.00 71.19 71 ILE A C 1
ATOM 542 O O . ILE A 1 71 ? 4.221 -7.803 26.168 1.00 71.19 71 ILE A O 1
ATOM 546 N N . PRO A 1 72 ? 5.574 -8.633 27.762 1.00 63.34 72 PRO A N 1
ATOM 547 C CA . PRO A 1 72 ? 6.784 -7.956 27.280 1.00 63.34 72 PRO A CA 1
ATOM 548 C C . PRO A 1 72 ? 7.052 -8.128 25.778 1.00 63.34 72 PRO A C 1
ATOM 550 O O . PRO A 1 72 ? 7.406 -7.170 25.097 1.00 63.34 72 PRO A O 1
ATOM 553 N N . GLU A 1 73 ? 6.822 -9.333 25.253 1.00 61.69 73 GLU A N 1
ATOM 554 C CA . GLU A 1 73 ? 7.016 -9.705 23.841 1.00 61.69 73 GLU A CA 1
ATOM 555 C C . GLU A 1 73 ? 5.987 -9.064 22.893 1.00 61.69 73 GLU A C 1
ATOM 557 O O . GLU A 1 73 ? 6.189 -9.013 21.679 1.00 61.69 73 GLU A O 1
ATOM 562 N N . LEU A 1 74 ? 4.868 -8.584 23.442 1.00 61.03 74 LEU A N 1
ATOM 563 C CA . LEU A 1 74 ? 3.728 -8.034 22.708 1.00 61.03 74 LEU A CA 1
ATOM 564 C C . LEU A 1 74 ? 3.445 -6.580 23.100 1.00 61.03 74 LEU A C 1
ATOM 566 O O . LEU A 1 74 ? 2.381 -6.058 22.776 1.00 61.03 74 LEU A O 1
ATOM 570 N N . LYS A 1 75 ? 4.395 -5.913 23.763 1.00 58.53 75 LYS A N 1
ATOM 571 C CA . LYS A 1 75 ? 4.256 -4.523 24.200 1.00 58.53 75 LYS A CA 1
ATOM 572 C C . LYS A 1 75 ? 3.959 -3.596 23.014 1.00 58.53 75 LYS A C 1
ATOM 574 O O . LYS A 1 75 ? 4.601 -3.702 21.969 1.00 58.53 75 LYS A O 1
ATOM 579 N N . GLY A 1 76 ? 2.967 -2.718 23.168 1.00 58.09 76 GLY A N 1
ATOM 580 C CA . GLY A 1 76 ? 2.399 -1.891 22.102 1.00 58.09 76 GLY A CA 1
ATOM 581 C C . GLY A 1 76 ? 1.330 -2.611 21.277 1.00 58.09 76 GLY A C 1
ATOM 582 O O . GLY A 1 76 ? 0.351 -1.998 20.852 1.00 58.09 76 GLY A O 1
ATOM 583 N N . ARG A 1 77 ? 1.433 -3.931 21.092 1.00 62.91 77 ARG A N 1
ATOM 584 C CA . ARG A 1 77 ? 0.506 -4.656 20.224 1.00 62.91 77 ARG A CA 1
ATOM 585 C C . ARG A 1 77 ? -0.908 -4.687 20.804 1.00 62.91 77 ARG A C 1
ATOM 587 O O . ARG A 1 77 ? -1.123 -4.732 22.015 1.00 62.91 77 ARG A O 1
ATOM 594 N N . GLN A 1 78 ? -1.889 -4.719 19.909 1.00 65.31 78 GLN A N 1
ATOM 595 C CA . GLN A 1 78 ? -3.298 -4.806 20.275 1.00 65.31 78 GLN A CA 1
ATOM 596 C C . GLN A 1 78 ? -3.941 -6.008 19.595 1.00 65.31 78 GLN A C 1
ATOM 598 O O . GLN A 1 78 ? -3.742 -6.253 18.402 1.00 65.31 78 GLN A O 1
ATOM 603 N N . SER A 1 79 ? -4.725 -6.753 20.367 1.00 72.62 79 SER A N 1
ATOM 604 C CA . SER A 1 79 ? -5.627 -7.773 19.836 1.00 72.62 79 SER A CA 1
ATOM 605 C C . SER A 1 79 ? -7.048 -7.223 19.768 1.00 72.62 79 SER A C 1
ATOM 607 O O . SER A 1 79 ? -7.398 -6.282 20.483 1.00 72.62 79 SER A O 1
ATOM 609 N N . GLN A 1 80 ? -7.865 -7.785 18.882 1.00 73.75 80 GLN A N 1
ATOM 610 C CA . GLN A 1 80 ? -9.264 -7.403 18.731 1.00 73.75 80 GLN A CA 1
ATOM 611 C C . GLN A 1 80 ? -10.164 -8.611 18.952 1.00 73.75 80 GLN A C 1
ATOM 613 O O . GLN A 1 80 ? -9.945 -9.675 18.375 1.00 73.75 80 GLN A O 1
ATOM 618 N N . ILE A 1 81 ? -11.220 -8.420 19.738 1.00 77.38 81 ILE A N 1
ATOM 619 C CA . ILE A 1 81 ? -12.322 -9.376 19.842 1.00 77.38 81 ILE A CA 1
ATOM 620 C C . ILE A 1 81 ? -13.504 -8.774 19.092 1.00 77.38 81 ILE A C 1
ATOM 622 O O . ILE A 1 81 ? -13.984 -7.697 19.454 1.00 77.38 81 ILE A O 1
ATOM 626 N N . GLN A 1 82 ? -13.958 -9.453 18.040 1.00 78.56 82 GLN A N 1
ATOM 627 C CA . GLN A 1 82 ? -15.198 -9.112 17.351 1.00 78.56 82 GLN A CA 1
ATOM 628 C C . GLN A 1 82 ? -16.319 -10.017 17.846 1.00 78.56 82 GLN A C 1
ATOM 630 O O . GLN A 1 82 ? -16.175 -11.239 17.871 1.00 78.56 82 GLN A O 1
ATOM 635 N N . ALA A 1 83 ? -17.434 -9.416 18.236 1.00 82.62 83 ALA A N 1
ATOM 636 C CA . ALA A 1 83 ? -18.625 -10.130 18.666 1.00 82.62 83 ALA A CA 1
ATOM 637 C C . ALA A 1 83 ? -19.868 -9.422 18.126 1.00 82.62 83 ALA A C 1
ATOM 639 O O . ALA A 1 83 ? -19.875 -8.202 17.989 1.00 82.62 83 ALA A O 1
ATOM 640 N N . SER A 1 84 ? -20.927 -10.172 17.850 1.00 86.25 84 SER A N 1
ATOM 641 C CA . SER A 1 84 ? -22.275 -9.622 17.714 1.00 86.25 84 SER A CA 1
ATOM 642 C C . SER A 1 84 ? -23.046 -9.848 19.007 1.00 86.25 84 SER A C 1
ATOM 644 O O . SER A 1 84 ? -22.675 -10.685 19.838 1.00 86.25 84 SER A O 1
ATOM 646 N N . GLY A 1 85 ? -24.100 -9.071 19.214 1.00 88.12 85 GLY A N 1
ATOM 647 C CA . GLY A 1 85 ? -24.945 -9.250 20.376 1.00 88.12 85 GLY A CA 1
ATOM 648 C C . GLY A 1 85 ? -26.192 -8.391 20.367 1.00 88.12 85 GLY A C 1
ATOM 649 O O . GLY A 1 85 ? -26.420 -7.563 19.486 1.00 88.12 85 GLY A O 1
ATOM 650 N N . THR A 1 86 ? -26.990 -8.572 21.411 1.00 90.38 86 THR A N 1
ATOM 651 C CA . THR A 1 86 ? -28.237 -7.837 21.621 1.00 90.38 86 THR A CA 1
ATOM 652 C C . THR A 1 86 ? -28.148 -7.007 22.892 1.00 90.38 86 THR A C 1
ATOM 654 O O . THR A 1 86 ? -27.700 -7.492 23.934 1.00 90.38 86 THR A O 1
ATOM 657 N N . VAL A 1 87 ? -28.611 -5.759 22.838 1.00 90.19 87 VAL A N 1
ATOM 658 C CA . VAL A 1 87 ? -28.792 -4.938 24.041 1.00 90.19 87 VAL A CA 1
ATOM 659 C C . VAL A 1 87 ? -29.926 -5.535 24.870 1.00 90.19 87 VAL A C 1
ATOM 661 O O . VAL A 1 87 ? -31.080 -5.521 24.449 1.00 90.19 87 VAL A O 1
ATOM 664 N N . VAL A 1 88 ? -29.608 -6.072 26.046 1.00 92.12 88 VAL A N 1
ATOM 665 C CA . VAL A 1 88 ? -30.589 -6.730 26.930 1.00 92.12 88 VAL A CA 1
ATOM 666 C C . VAL A 1 88 ? -31.053 -5.842 28.069 1.00 92.12 88 VAL A C 1
ATOM 668 O O . VAL A 1 88 ? -32.081 -6.120 28.675 1.00 92.12 88 VAL A O 1
ATOM 671 N N . ARG A 1 89 ? -30.273 -4.806 28.394 1.00 89.94 89 ARG A N 1
ATOM 672 C CA . ARG A 1 89 ? -30.621 -3.812 29.408 1.00 89.94 89 ARG A CA 1
ATOM 673 C C . ARG A 1 89 ? -30.079 -2.449 29.022 1.00 89.94 89 ARG A C 1
ATOM 675 O O . ARG A 1 89 ? -28.899 -2.351 28.690 1.00 89.94 89 ARG A O 1
ATOM 682 N N . SER A 1 90 ? -30.889 -1.412 29.177 1.00 90.19 90 SER A N 1
ATOM 683 C CA . SER A 1 90 ? -30.501 -0.024 28.911 1.00 90.19 90 SER A CA 1
ATOM 684 C C . SER A 1 90 ? -30.777 0.854 30.139 1.00 90.19 90 SER A C 1
ATOM 686 O O . SER A 1 90 ? -31.836 0.740 30.749 1.00 90.19 90 SER A O 1
ATOM 688 N N . HIS A 1 91 ? -29.798 1.659 30.560 1.00 87.69 91 HIS A N 1
ATOM 689 C CA . HIS A 1 91 ? -29.847 2.545 31.735 1.00 87.69 91 HIS A CA 1
ATOM 690 C C . HIS A 1 91 ? -29.217 3.894 31.380 1.00 87.69 91 HIS A C 1
ATOM 692 O O . HIS A 1 91 ? -28.353 3.947 30.512 1.00 87.69 91 HIS A O 1
ATOM 698 N N . ASP A 1 92 ? -29.534 4.958 32.118 1.00 81.94 92 ASP A N 1
ATOM 699 C CA . ASP A 1 92 ? -29.031 6.321 31.849 1.00 81.94 92 ASP A CA 1
ATOM 700 C C . ASP A 1 92 ? -27.493 6.432 31.747 1.00 81.94 92 ASP A C 1
ATOM 702 O O . ASP A 1 92 ? -26.971 7.313 31.067 1.00 81.94 92 ASP A O 1
ATOM 706 N N . ASN A 1 93 ? -26.763 5.522 32.404 1.00 82.94 93 ASN A N 1
ATOM 707 C CA . ASN A 1 93 ? -25.297 5.511 32.456 1.00 82.94 93 ASN A CA 1
ATOM 708 C C . ASN A 1 93 ? -24.646 4.383 31.636 1.00 82.94 93 ASN A C 1
ATOM 710 O O . ASN A 1 93 ? -23.431 4.187 31.723 1.00 82.94 93 ASN A O 1
ATOM 714 N N . GL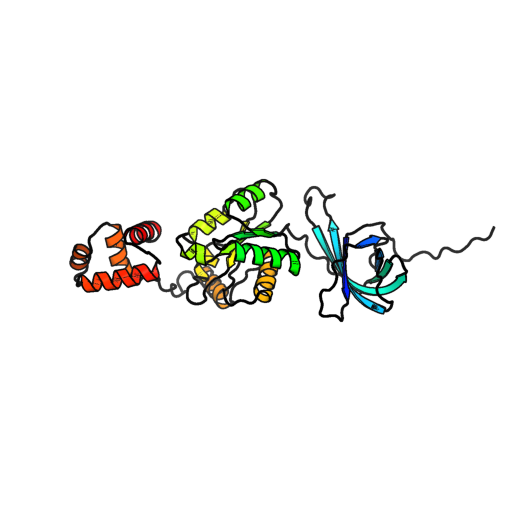Y A 1 94 ? -25.421 3.608 30.873 1.00 87.25 94 GLY A N 1
ATOM 715 C CA . GLY A 1 94 ? -24.856 2.569 30.025 1.00 87.25 94 GLY A CA 1
ATOM 716 C C . GLY A 1 94 ? -25.827 1.480 29.602 1.00 87.25 94 GLY A C 1
ATOM 717 O O . GLY A 1 94 ? -27.010 1.482 29.931 1.00 87.25 94 GLY A O 1
ATOM 718 N N . MET A 1 95 ? -25.303 0.502 28.876 1.00 90.25 95 MET A N 1
ATOM 719 C CA . MET A 1 95 ? -26.089 -0.613 28.359 1.00 90.25 95 MET A CA 1
ATOM 720 C C . MET A 1 95 ? -25.378 -1.945 28.566 1.00 90.25 95 MET A C 1
ATOM 722 O O . MET A 1 95 ? -24.157 -2.036 28.449 1.00 90.25 95 MET A O 1
ATOM 726 N N . ALA A 1 96 ? -26.151 -2.987 28.867 1.00 89.56 96 ALA A N 1
ATOM 727 C CA . ALA A 1 96 ? -25.661 -4.356 28.908 1.00 89.56 96 ALA A CA 1
ATOM 728 C C . ALA A 1 96 ? -25.962 -5.038 27.576 1.00 89.56 96 ALA A C 1
ATOM 730 O O . ALA A 1 96 ? -27.114 -5.075 27.133 1.00 89.56 96 ALA A O 1
ATOM 731 N N . ILE A 1 97 ? -24.928 -5.614 26.977 1.00 88.69 97 ILE A N 1
ATOM 732 C CA . ILE A 1 97 ? -25.024 -6.380 25.741 1.00 88.69 97 ILE A CA 1
ATOM 733 C C . ILE A 1 97 ? -24.773 -7.842 26.064 1.00 88.69 97 ILE A C 1
ATOM 735 O O . ILE A 1 97 ? -23.768 -8.182 26.689 1.00 88.69 97 ILE A O 1
ATOM 739 N N . GLN A 1 98 ? -25.690 -8.696 25.629 1.00 89.62 98 GLN A N 1
ATOM 740 C CA . GLN A 1 98 ? -25.504 -10.138 25.618 1.00 89.62 98 GLN A CA 1
ATOM 741 C C . GLN A 1 98 ? -24.878 -10.539 24.281 1.00 89.62 98 GLN A C 1
ATOM 743 O O . GLN A 1 98 ? -25.399 -10.158 23.235 1.00 89.62 98 GLN A O 1
ATOM 748 N N . PHE A 1 99 ? -23.767 -11.275 24.318 1.00 87.19 99 PHE A N 1
ATOM 749 C CA . PHE A 1 99 ? -23.078 -11.734 23.110 1.00 87.19 99 PHE A CA 1
ATOM 750 C C . PHE A 1 99 ? -23.777 -12.942 22.491 1.00 87.19 99 PHE A C 1
ATOM 752 O O . PHE A 1 99 ? -24.244 -13.832 23.206 1.00 87.19 99 PHE A O 1
ATOM 759 N N . ASP A 1 100 ? -23.783 -12.993 21.163 1.00 85.81 100 ASP A N 1
ATOM 760 C CA . ASP A 1 100 ? -24.156 -14.191 20.425 1.00 85.81 100 ASP A CA 1
ATOM 761 C C . ASP A 1 100 ? -23.023 -15.227 20.493 1.00 85.81 100 ASP A C 1
ATOM 763 O O . ASP A 1 100 ? -21.836 -14.907 20.635 1.00 85.81 100 ASP A O 1
ATOM 767 N N . LEU A 1 101 ? -23.381 -16.505 20.370 1.00 72.94 101 LEU A N 1
ATOM 768 C CA . LEU A 1 101 ? -22.419 -17.605 20.320 1.00 72.94 101 LEU A CA 1
ATOM 769 C C . LEU A 1 101 ? -21.683 -17.586 18.971 1.00 72.94 101 LEU A C 1
ATOM 771 O O . LEU A 1 101 ? -22.159 -18.159 17.996 1.00 72.94 101 LEU A O 1
ATOM 775 N N . GLY A 1 102 ? -20.529 -16.919 18.908 1.00 66.12 102 GLY A N 1
ATOM 776 C CA . GLY A 1 102 ? -19.737 -16.848 17.672 1.00 66.12 102 GLY A CA 1
ATOM 777 C C . GLY A 1 102 ? -18.686 -15.744 17.621 1.00 66.12 102 GLY A C 1
ATOM 778 O O . GLY A 1 102 ? -18.402 -15.237 16.538 1.00 66.12 102 GLY A O 1
ATOM 779 N N . TYR A 1 103 ? -18.124 -15.333 18.761 1.00 67.06 103 TYR A N 1
ATOM 780 C CA . TYR A 1 103 ? -17.088 -14.300 18.760 1.00 67.06 103 TYR A CA 1
ATOM 781 C C . TYR A 1 103 ? -15.841 -14.766 17.996 1.00 67.06 103 TYR A C 1
ATOM 783 O O . TYR A 1 103 ? -15.427 -15.925 18.077 1.00 67.06 103 TYR A O 1
ATOM 791 N N . GLN A 1 104 ? -15.220 -13.840 17.272 1.00 63.22 104 GLN A N 1
ATOM 792 C CA . GLN A 1 104 ? -13.958 -14.057 16.582 1.00 63.22 104 GLN A CA 1
ATOM 793 C C . GLN A 1 104 ? -12.843 -13.336 17.332 1.00 63.22 104 GLN A C 1
ATOM 795 O O . GLN A 1 104 ? -12.867 -12.117 17.520 1.00 63.22 104 GLN A O 1
ATOM 800 N N . LEU A 1 105 ? -11.846 -14.111 17.750 1.00 60.00 105 LEU A N 1
ATOM 801 C CA . LEU A 1 105 ? -10.556 -13.581 18.165 1.00 60.00 105 LEU A CA 1
ATOM 802 C C . LEU A 1 105 ? -9.771 -13.273 16.899 1.00 60.00 105 LEU A C 1
ATOM 804 O O . LEU A 1 105 ? -9.356 -14.184 16.183 1.00 60.00 105 LEU A O 1
ATOM 808 N N . LEU A 1 106 ? -9.602 -11.990 16.610 1.00 56.16 106 LEU A N 1
ATOM 809 C CA . LEU A 1 106 ? -8.758 -11.582 15.506 1.00 56.16 106 LEU A CA 1
ATOM 810 C C . LEU A 1 106 ? -7.299 -11.567 15.960 1.00 56.16 106 LEU A C 1
ATOM 812 O O . LEU A 1 106 ? -7.017 -11.243 17.118 1.00 56.16 106 LEU A O 1
ATOM 816 N N . PRO A 1 107 ? -6.365 -11.928 15.064 1.00 54.66 107 PRO A N 1
ATOM 817 C CA . PRO A 1 107 ? -4.954 -11.935 15.393 1.00 54.66 107 PRO A CA 1
ATOM 818 C C . PRO A 1 107 ? -4.509 -10.555 15.870 1.00 54.66 107 PRO A C 1
ATOM 820 O O . PRO A 1 107 ? -5.061 -9.523 15.477 1.00 54.66 107 PRO A O 1
ATOM 823 N N . ILE A 1 108 ? -3.473 -10.570 16.707 1.00 56.69 108 ILE A N 1
ATOM 824 C CA . ILE A 1 108 ? -2.731 -9.382 17.104 1.00 56.69 108 ILE A CA 1
ATOM 825 C C . ILE A 1 108 ? -2.341 -8.666 15.820 1.00 56.69 108 ILE A C 1
ATOM 827 O O . ILE A 1 108 ? -1.525 -9.186 15.055 1.00 56.69 108 ILE A O 1
ATOM 831 N N . ARG A 1 109 ? -2.946 -7.505 15.556 1.00 52.72 109 ARG A N 1
ATOM 832 C CA . ARG A 1 109 ? -2.523 -6.733 14.396 1.00 52.72 109 ARG A CA 1
ATOM 833 C C . ARG A 1 109 ? -1.081 -6.322 14.693 1.00 52.72 109 ARG A C 1
ATOM 835 O O . ARG A 1 109 ? -0.858 -5.720 15.751 1.00 52.72 109 ARG A O 1
ATOM 842 N N . PRO A 1 110 ? -0.092 -6.636 13.834 1.00 52.94 110 PRO A N 1
ATOM 843 C CA . PRO A 1 110 ? 1.150 -5.884 13.899 1.00 52.94 110 PRO A CA 1
ATOM 844 C C . PRO A 1 110 ? 0.752 -4.408 13.836 1.00 52.94 110 PRO A C 1
ATOM 846 O O . PRO A 1 110 ? -0.221 -4.065 13.155 1.00 52.94 110 PRO A O 1
ATOM 849 N N . HIS A 1 111 ? 1.417 -3.538 14.597 1.00 66.19 111 HIS A N 1
ATOM 850 C CA . HIS A 1 111 ? 1.227 -2.112 14.373 1.00 66.19 111 HIS A CA 1
ATOM 851 C C . HIS A 1 111 ? 1.525 -1.874 12.899 1.00 66.19 111 HIS A C 1
ATOM 853 O O . HIS A 1 111 ? 2.659 -2.037 12.469 1.00 66.19 111 HIS A O 1
ATOM 859 N N . PHE A 1 112 ? 0.481 -1.619 12.120 1.00 77.81 112 PHE A N 1
ATOM 860 C CA . PHE A 1 112 ? 0.588 -1.417 10.693 1.00 77.81 112 PHE A CA 1
ATOM 861 C C . PHE A 1 112 ? 0.501 0.079 10.474 1.00 77.81 112 PHE A C 1
ATOM 863 O O . PHE A 1 112 ? -0.500 0.709 10.834 1.00 77.81 112 PHE A O 1
ATOM 870 N N . PHE A 1 113 ? 1.586 0.652 9.976 1.00 85.62 113 PHE A N 1
ATOM 871 C CA . PHE A 1 113 ? 1.713 2.085 9.797 1.00 85.62 113 PHE A CA 1
ATOM 872 C C . PHE A 1 113 ? 1.911 2.397 8.321 1.00 85.62 113 PHE A C 1
ATOM 874 O O . PHE A 1 113 ? 2.840 1.891 7.699 1.00 85.62 113 PHE A O 1
ATOM 881 N N . ILE A 1 114 ? 1.053 3.243 7.761 1.00 90.44 114 ILE A N 1
ATOM 882 C CA . ILE A 1 114 ? 1.088 3.598 6.344 1.00 90.44 114 ILE A CA 1
ATOM 883 C C . ILE A 1 114 ? 1.807 4.937 6.179 1.00 90.44 114 ILE A C 1
ATOM 885 O O . ILE A 1 114 ? 1.393 5.951 6.729 1.00 90.44 114 ILE A O 1
ATOM 889 N N . HIS A 1 115 ? 2.871 4.958 5.392 1.00 91.19 115 HIS A N 1
ATOM 890 C CA . HIS A 1 115 ? 3.573 6.174 5.014 1.00 91.19 115 HIS A CA 1
ATOM 891 C C . HIS A 1 115 ? 3.325 6.471 3.542 1.00 91.19 115 HIS A C 1
ATOM 893 O O . HIS A 1 115 ? 3.784 5.734 2.671 1.00 91.19 115 HIS A O 1
ATOM 899 N N . VAL A 1 116 ? 2.601 7.551 3.258 1.00 92.31 116 VAL A N 1
ATOM 900 C CA . VAL A 1 116 ? 2.343 7.990 1.884 1.00 92.31 116 VAL A CA 1
ATOM 901 C C . VAL A 1 116 ? 3.476 8.896 1.418 1.00 92.31 116 VAL A C 1
ATOM 903 O O . VAL A 1 116 ? 3.738 9.944 2.017 1.00 92.31 116 VAL A O 1
ATOM 906 N N . THR A 1 117 ? 4.130 8.523 0.322 1.00 88.19 117 THR A N 1
ATOM 907 C CA . THR A 1 117 ? 5.210 9.313 -0.265 1.00 88.19 117 THR A CA 1
ATOM 908 C C . THR A 1 117 ? 4.943 9.630 -1.732 1.00 88.19 117 THR A C 1
ATOM 910 O O . THR A 1 117 ? 4.419 8.812 -2.487 1.00 88.19 117 THR A O 1
ATOM 913 N N . GLY A 1 118 ? 5.273 10.859 -2.120 1.00 85.25 118 GLY A N 1
ATOM 914 C CA . GLY A 1 118 ? 4.999 11.388 -3.449 1.00 85.25 118 GLY A CA 1
ATOM 915 C C . GLY A 1 118 ? 5.287 12.892 -3.543 1.00 85.25 118 GLY A C 1
ATOM 916 O O . GLY A 1 118 ? 5.273 13.593 -2.525 1.00 85.25 118 GLY A O 1
ATOM 917 N N . LYS A 1 119 ? 5.478 13.430 -4.750 1.00 85.00 119 LYS A N 1
ATOM 918 C CA . LYS A 1 119 ? 5.678 14.868 -5.003 1.00 85.00 119 LYS A CA 1
ATOM 919 C C . LYS A 1 119 ? 4.426 15.690 -4.722 1.00 85.00 119 LYS A C 1
ATOM 921 O O . LYS A 1 119 ? 4.531 16.855 -4.329 1.00 85.00 119 LYS A O 1
ATOM 926 N N . ASN A 1 120 ? 3.239 15.114 -4.918 1.00 88.06 120 ASN A N 1
ATOM 927 C CA . ASN A 1 120 ? 1.979 15.822 -4.718 1.00 88.06 120 ASN A CA 1
ATOM 928 C C . ASN A 1 120 ? 1.570 15.843 -3.236 1.00 88.06 120 ASN A C 1
ATOM 930 O O . ASN A 1 120 ? 0.852 14.973 -2.749 1.00 88.06 120 ASN A O 1
ATOM 934 N N . LYS A 1 121 ? 2.002 16.889 -2.522 1.00 88.94 121 LYS A N 1
ATOM 935 C CA . LYS A 1 121 ? 1.739 17.053 -1.083 1.00 88.94 121 LYS A CA 1
ATOM 936 C C . LYS A 1 121 ? 0.252 17.042 -0.724 1.00 88.94 121 LYS A C 1
ATOM 938 O O . LYS A 1 121 ? -0.105 16.411 0.263 1.00 88.94 121 LYS A O 1
ATOM 943 N N . LEU A 1 122 ? -0.590 17.712 -1.517 1.00 89.50 122 LEU A N 1
ATOM 944 C CA . LEU A 1 122 ? -2.027 17.807 -1.245 1.00 89.50 122 LEU A CA 1
ATOM 945 C C . LEU A 1 122 ? -2.706 16.443 -1.395 1.00 89.50 122 LEU A C 1
ATOM 947 O O . LEU A 1 122 ? -3.488 16.053 -0.535 1.00 89.50 122 LEU A O 1
ATOM 951 N N . LEU A 1 123 ? -2.387 15.707 -2.464 1.00 88.88 123 LEU A N 1
ATOM 952 C CA . LEU A 1 123 ? -2.931 14.366 -2.666 1.00 88.88 123 LEU A CA 1
ATOM 953 C C . LEU A 1 123 ? -2.520 13.426 -1.530 1.00 88.88 123 LEU A C 1
ATOM 955 O O . LEU A 1 123 ? -3.366 12.712 -0.997 1.00 88.88 123 LEU A O 1
ATOM 959 N N . ASN A 1 124 ? -1.247 13.466 -1.133 1.00 91.25 124 ASN A N 1
ATOM 960 C CA . ASN A 1 124 ? -0.744 12.635 -0.045 1.00 91.25 124 ASN A CA 1
ATOM 961 C C . ASN A 1 124 ? -1.457 12.950 1.274 1.00 91.25 124 ASN A C 1
ATOM 963 O O . ASN A 1 124 ? -1.888 12.034 1.962 1.00 91.25 124 ASN A O 1
ATOM 967 N N . GLU A 1 125 ? -1.631 14.233 1.603 1.00 91.62 125 GLU A N 1
ATOM 968 C CA . GLU A 1 125 ? -2.348 14.662 2.806 1.00 91.62 125 GLU A CA 1
ATOM 969 C C . GLU A 1 125 ? -3.809 14.190 2.800 1.00 91.62 125 GLU A C 1
ATOM 971 O O . GLU A 1 125 ? -4.287 13.639 3.794 1.00 91.62 125 GLU A O 1
ATOM 976 N N . LEU A 1 126 ? -4.511 14.345 1.673 1.00 89.25 126 LEU A N 1
ATOM 977 C CA . LEU A 1 126 ? -5.897 13.896 1.532 1.00 89.25 126 LEU A CA 1
ATOM 978 C C . LEU A 1 126 ? -6.023 12.373 1.655 1.00 89.25 126 LEU A C 1
ATOM 980 O O . LEU A 1 126 ? -6.915 11.895 2.356 1.00 89.25 126 LEU A O 1
ATOM 984 N N . LEU A 1 127 ? -5.119 11.615 1.030 1.00 88.69 127 LEU A N 1
ATOM 985 C CA . LEU A 1 127 ? -5.095 10.157 1.124 1.00 88.69 127 LEU A CA 1
ATOM 986 C C . LEU A 1 127 ? -4.801 9.700 2.557 1.00 88.69 127 LEU A C 1
ATOM 988 O O . LEU A 1 127 ? -5.533 8.875 3.096 1.00 88.69 127 LEU A O 1
ATOM 992 N N . THR A 1 128 ? -3.791 10.278 3.213 1.00 90.31 128 THR A N 1
ATOM 993 C CA . THR A 1 128 ? -3.483 10.012 4.625 1.00 90.31 128 THR A CA 1
ATOM 994 C C . THR A 1 128 ? -4.676 10.327 5.525 1.00 90.31 128 THR A C 1
ATOM 996 O O . THR A 1 128 ? -5.016 9.532 6.404 1.00 90.31 128 THR A O 1
ATOM 999 N N . ARG A 1 129 ? -5.354 11.460 5.309 1.00 85.38 129 ARG A N 1
ATOM 1000 C CA . ARG A 1 129 ? -6.532 11.839 6.094 1.00 85.38 129 ARG A CA 1
ATOM 1001 C C . ARG A 1 129 ? -7.689 10.865 5.884 1.00 85.38 129 ARG A C 1
ATOM 1003 O O . ARG A 1 129 ? -8.331 10.482 6.852 1.00 85.38 129 ARG A O 1
ATOM 1010 N N . HIS A 1 130 ? -7.934 10.439 4.651 1.00 82.25 130 HIS A N 1
ATOM 1011 C CA . HIS A 1 130 ? -8.962 9.447 4.352 1.00 82.25 130 HIS A CA 1
ATOM 1012 C C . HIS A 1 130 ? -8.650 8.098 5.019 1.00 82.25 130 HIS A C 1
ATOM 1014 O O . HIS A 1 130 ? -9.489 7.540 5.717 1.00 82.25 130 HIS A O 1
ATOM 1020 N N . VAL A 1 131 ? -7.408 7.620 4.902 1.00 82.06 131 VAL A N 1
ATOM 1021 C CA . VAL A 1 131 ? -6.947 6.368 5.525 1.00 82.06 131 VAL A CA 1
ATOM 1022 C C . VAL A 1 131 ? -7.057 6.410 7.055 1.00 82.06 131 VAL A C 1
ATOM 1024 O O . VAL A 1 131 ? -7.454 5.428 7.680 1.00 82.06 131 VAL A O 1
ATOM 1027 N N . THR A 1 132 ? -6.735 7.544 7.675 1.00 77.25 132 THR A N 1
ATOM 1028 C CA . THR A 1 132 ? -6.833 7.708 9.136 1.00 77.25 132 THR A CA 1
ATOM 1029 C C . THR A 1 132 ? -8.275 7.843 9.621 1.00 77.25 132 THR A C 1
ATOM 1031 O O . THR A 1 132 ? -8.632 7.206 10.610 1.00 77.25 132 THR A O 1
ATOM 1034 N N . ALA A 1 133 ? -9.103 8.638 8.939 1.00 71.81 133 ALA A N 1
ATOM 1035 C CA . ALA A 1 133 ? -10.477 8.916 9.353 1.00 71.81 133 ALA A CA 1
ATOM 1036 C C . ALA A 1 133 ? -11.435 7.748 9.077 1.00 71.81 133 ALA A C 1
ATOM 1038 O O . ALA A 1 133 ? -12.174 7.351 9.972 1.00 71.81 133 ALA A O 1
ATOM 1039 N N . GLU A 1 134 ? -11.402 7.182 7.868 1.00 66.88 134 G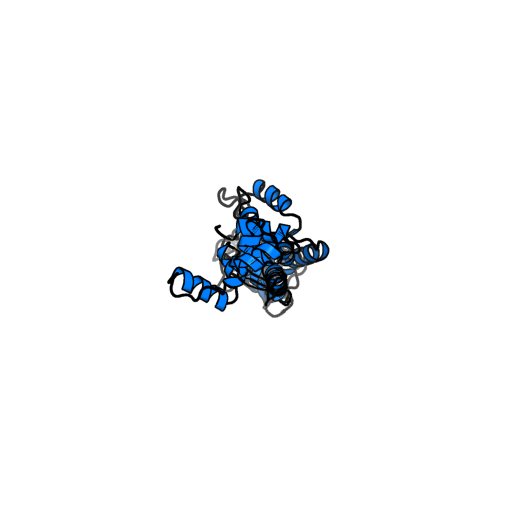LU A N 1
ATOM 1040 C CA . GLU A 1 134 ? -12.375 6.170 7.431 1.00 66.88 134 GLU A CA 1
ATOM 1041 C C . GLU A 1 134 ? -11.949 4.752 7.819 1.00 66.88 134 GLU A C 1
ATOM 1043 O O . GLU A 1 134 ? -12.771 3.917 8.189 1.00 66.88 134 GLU A O 1
ATOM 1048 N N . LEU A 1 135 ? -10.644 4.464 7.767 1.00 67.38 135 LEU A N 1
ATOM 1049 C CA . LEU A 1 135 ? -10.129 3.104 7.976 1.00 67.38 135 LEU A CA 1
ATOM 1050 C C . LEU A 1 135 ? -9.561 2.892 9.380 1.00 67.38 135 LEU A C 1
ATOM 1052 O O . LEU A 1 135 ? -9.231 1.763 9.750 1.00 67.38 135 LEU A O 1
ATOM 1056 N N . GLY A 1 136 ? -9.426 3.965 10.168 1.00 67.75 136 GLY A N 1
ATOM 1057 C CA . GLY A 1 136 ? -8.833 3.921 11.504 1.00 67.75 136 GLY A CA 1
ATOM 1058 C C . GLY A 1 136 ? -7.384 3.422 11.508 1.00 67.75 136 GLY A C 1
ATOM 1059 O O . GLY A 1 136 ? -6.908 2.920 12.527 1.00 67.75 136 GLY A O 1
ATOM 1060 N N . MET A 1 137 ? -6.689 3.500 10.368 1.00 79.00 137 MET A N 1
ATOM 1061 C CA . MET A 1 137 ? -5.304 3.056 10.234 1.00 79.00 137 MET A CA 1
ATOM 1062 C C . MET A 1 137 ? -4.342 4.185 10.604 1.00 79.00 137 MET A C 1
ATOM 1064 O O . MET A 1 137 ? -4.588 5.350 10.300 1.00 79.00 137 MET A O 1
ATOM 1068 N N . ARG A 1 138 ? -3.217 3.849 11.247 1.00 84.62 138 ARG A N 1
ATOM 1069 C CA . ARG A 1 138 ? -2.154 4.827 11.516 1.00 84.62 138 ARG A CA 1
ATOM 1070 C C . ARG A 1 138 ? -1.487 5.166 10.189 1.00 84.62 138 ARG A C 1
ATOM 1072 O O . ARG A 1 138 ? -0.936 4.276 9.544 1.00 84.62 138 ARG A O 1
ATOM 1079 N N . ALA A 1 139 ? -1.525 6.434 9.800 1.00 89.25 139 ALA A N 1
ATOM 1080 C CA . ALA A 1 139 ? -0.838 6.880 8.606 1.00 89.25 139 ALA A CA 1
ATOM 1081 C C . ALA A 1 139 ? -0.228 8.269 8.776 1.00 89.25 139 ALA A C 1
ATOM 1083 O O . ALA A 1 139 ? -0.744 9.106 9.518 1.00 89.25 139 ALA A O 1
ATOM 1084 N N . ASP A 1 140 ? 0.855 8.520 8.055 1.00 91.56 140 ASP A N 1
ATOM 1085 C CA . ASP A 1 140 ? 1.349 9.862 7.786 1.00 91.56 140 ASP A CA 1
ATOM 1086 C C . ASP A 1 140 ? 1.758 9.998 6.313 1.00 91.56 140 ASP A C 1
ATOM 1088 O O . ASP A 1 140 ? 1.600 9.078 5.507 1.00 91.56 140 ASP A O 1
ATOM 1092 N N . HIS A 1 141 ? 2.233 11.184 5.948 1.00 92.56 141 HIS A N 1
ATOM 1093 C CA . HIS A 1 141 ? 2.859 11.419 4.657 1.00 92.56 141 HIS A CA 1
ATOM 1094 C C . HIS A 1 141 ? 4.178 12.169 4.824 1.00 92.56 141 HIS A C 1
ATOM 1096 O O . HIS A 1 141 ? 4.445 12.803 5.860 1.00 92.56 141 HIS A O 1
ATOM 1102 N N . GLY A 1 142 ? 5.011 12.103 3.791 1.00 88.00 142 GLY A N 1
ATOM 1103 C CA . GLY A 1 142 ? 6.277 12.814 3.745 1.00 88.00 142 GLY A CA 1
ATOM 1104 C C . GLY A 1 142 ? 7.284 12.190 2.784 1.00 88.00 142 GLY A C 1
ATOM 1105 O O . GLY A 1 142 ? 6.935 11.335 1.969 1.00 88.00 142 GLY A O 1
ATOM 1106 N N . PRO A 1 143 ? 8.535 12.659 2.846 1.00 83.88 143 PRO A N 1
ATOM 1107 C CA . PRO A 1 143 ? 9.627 12.037 2.122 1.00 83.88 143 PRO A CA 1
ATOM 1108 C C . PRO A 1 143 ? 10.110 10.783 2.879 1.00 83.88 143 PRO A C 1
ATOM 1110 O O . PRO A 1 143 ? 9.895 10.662 4.092 1.00 83.88 143 PRO A O 1
ATOM 1113 N N . MET A 1 144 ? 10.757 9.854 2.171 1.00 79.31 144 MET A N 1
ATOM 1114 C CA . MET A 1 144 ? 11.114 8.524 2.690 1.00 79.31 144 MET A CA 1
ATOM 1115 C C . MET A 1 144 ? 12.015 8.576 3.937 1.00 79.31 144 MET A C 1
ATOM 1117 O O . MET A 1 144 ? 11.940 7.710 4.804 1.00 79.31 144 MET A O 1
ATOM 1121 N N . GLU A 1 145 ? 12.818 9.627 4.103 1.00 80.25 145 GLU A N 1
ATOM 1122 C CA . GLU A 1 145 ? 13.688 9.819 5.268 1.00 80.25 145 GLU A CA 1
ATOM 1123 C C . GLU A 1 145 ? 12.890 9.952 6.572 1.00 80.25 145 GLU A C 1
ATOM 1125 O O . GLU A 1 145 ? 13.380 9.604 7.647 1.00 80.25 145 GLU A O 1
ATOM 1130 N N . LYS A 1 146 ? 11.649 10.449 6.497 1.00 83.56 146 LYS A N 1
ATOM 1131 C CA . LYS A 1 146 ? 10.749 10.518 7.653 1.00 83.56 146 LYS A CA 1
ATOM 1132 C C . LYS A 1 146 ? 10.297 9.121 8.079 1.00 83.56 146 LYS A C 1
ATOM 1134 O O . LYS A 1 146 ? 10.230 8.857 9.278 1.00 83.56 146 LYS A O 1
ATOM 1139 N N . LEU A 1 147 ? 10.016 8.241 7.114 1.00 83.31 147 LEU A N 1
ATOM 1140 C CA . LEU A 1 147 ? 9.711 6.839 7.388 1.00 83.31 147 LEU A CA 1
ATOM 1141 C C . LEU A 1 147 ? 10.908 6.141 8.027 1.00 83.31 147 LEU A C 1
ATOM 1143 O O . LEU A 1 147 ? 10.736 5.474 9.041 1.00 83.31 147 LEU A O 1
ATOM 1147 N N . ALA A 1 148 ? 12.107 6.346 7.477 1.00 77.12 148 ALA A N 1
ATOM 1148 C CA . ALA A 1 148 ? 13.328 5.729 7.986 1.00 77.12 148 ALA A CA 1
ATOM 1149 C C . ALA A 1 148 ? 13.581 6.064 9.463 1.00 77.12 148 ALA A C 1
ATOM 1151 O O . ALA A 1 148 ? 13.741 5.163 10.280 1.00 77.12 148 ALA A O 1
ATOM 1152 N N . LYS A 1 149 ? 13.499 7.348 9.833 1.00 78.12 149 LYS A N 1
ATOM 1153 C CA . LYS A 1 149 ? 13.644 7.783 11.233 1.00 78.12 149 LYS A CA 1
ATOM 1154 C C . LYS A 1 149 ? 12.605 7.153 12.158 1.00 78.12 149 LYS A C 1
ATOM 1156 O O . LYS A 1 149 ? 12.933 6.703 13.247 1.00 78.12 149 LYS A O 1
ATOM 1161 N N . ARG A 1 150 ? 11.346 7.089 11.720 1.00 78.19 150 ARG A N 1
ATOM 1162 C CA . ARG A 1 150 ? 10.269 6.475 12.509 1.00 78.19 150 ARG A CA 1
ATOM 1163 C C . ARG A 1 150 ? 10.488 4.970 12.687 1.00 78.19 150 ARG A C 1
ATOM 1165 O O . ARG A 1 150 ? 10.259 4.436 13.767 1.00 78.19 150 ARG A O 1
ATOM 1172 N N . ALA A 1 151 ? 10.923 4.300 11.627 1.00 75.50 151 ALA A N 1
ATOM 1173 C CA . ALA A 1 151 ? 11.220 2.879 11.639 1.00 75.50 151 ALA A CA 1
ATOM 1174 C C . ALA A 1 151 ? 12.354 2.527 12.616 1.00 75.50 151 ALA A C 1
ATOM 1176 O O . ALA A 1 151 ? 12.273 1.477 13.240 1.00 75.50 151 ALA A O 1
ATOM 1177 N N . GLU A 1 152 ? 13.345 3.409 12.792 1.00 73.81 152 GLU A N 1
ATOM 1178 C CA . GLU A 1 152 ? 14.416 3.269 13.794 1.00 73.81 152 GLU A CA 1
ATOM 1179 C C . GLU A 1 152 ? 13.926 3.467 15.242 1.00 73.81 152 GLU A C 1
ATOM 1181 O O . GLU A 1 152 ? 14.467 2.871 16.173 1.00 73.81 152 GLU A O 1
ATOM 1186 N N . GLU A 1 153 ? 12.909 4.309 15.452 1.00 71.69 153 GLU A N 1
ATOM 1187 C CA . GLU A 1 153 ? 12.349 4.607 16.778 1.00 71.69 153 GLU A CA 1
ATOM 1188 C C . GLU A 1 153 ? 11.351 3.535 17.264 1.00 71.69 153 GLU A C 1
ATOM 1190 O O . GLU A 1 153 ? 11.186 3.337 18.470 1.00 71.69 153 GLU A O 1
ATOM 1195 N N . GLU A 1 154 ? 10.673 2.833 16.349 1.00 69.75 154 GLU A N 1
ATOM 1196 C CA . GLU A 1 154 ? 9.550 1.934 16.655 1.00 69.75 154 GLU A CA 1
ATOM 1197 C C . GLU A 1 154 ? 9.679 0.595 15.883 1.00 69.75 154 GLU A C 1
ATOM 1199 O O . GLU A 1 154 ? 8.896 0.288 14.980 1.00 69.75 154 GLU A O 1
ATOM 1204 N N . ASN A 1 155 ? 10.666 -0.231 16.272 1.00 62.31 155 ASN A N 1
ATOM 1205 C CA . ASN A 1 155 ? 11.045 -1.504 15.616 1.00 62.31 155 ASN A CA 1
ATOM 1206 C C . ASN A 1 155 ? 9.981 -2.628 15.645 1.00 62.31 155 ASN A C 1
ATOM 1208 O O . ASN A 1 155 ? 10.128 -3.634 14.953 1.00 62.31 155 ASN A O 1
ATOM 1212 N N . SER A 1 156 ? 8.922 -2.502 16.451 1.00 65.31 156 SER A N 1
ATOM 1213 C CA . SER A 1 156 ? 7.847 -3.510 16.571 1.00 65.31 156 SER A CA 1
ATOM 1214 C C . SER A 1 156 ? 6.681 -3.292 15.591 1.00 65.31 156 SER A C 1
ATOM 1216 O O . SER A 1 156 ? 5.667 -3.990 15.678 1.00 65.31 156 SER A O 1
ATOM 1218 N N . THR A 1 157 ? 6.815 -2.320 14.686 1.00 72.38 157 THR A N 1
ATOM 1219 C CA . THR A 1 157 ? 5.793 -1.884 13.728 1.00 72.38 157 THR A CA 1
ATOM 1220 C C . THR A 1 157 ? 6.146 -2.359 12.320 1.00 72.38 157 THR A C 1
ATOM 1222 O O . THR A 1 157 ? 7.283 -2.238 11.867 1.00 72.38 157 THR A O 1
ATOM 1225 N N . THR A 1 158 ? 5.156 -2.905 11.618 1.00 78.81 158 THR A N 1
ATOM 1226 C CA . THR A 1 158 ? 5.229 -3.155 10.180 1.00 78.81 158 THR A CA 1
ATOM 1227 C C . THR A 1 158 ? 4.844 -1.870 9.459 1.00 78.81 158 THR A C 1
ATOM 1229 O O . THR A 1 158 ? 3.766 -1.314 9.677 1.00 78.81 158 THR A O 1
ATOM 1232 N N . TYR A 1 159 ? 5.715 -1.397 8.582 1.00 84.50 159 TYR A N 1
ATOM 1233 C CA . TYR A 1 159 ? 5.489 -0.179 7.820 1.00 84.50 159 TYR A CA 1
ATOM 1234 C C . TYR A 1 159 ? 5.082 -0.515 6.394 1.00 84.50 159 TYR A C 1
ATOM 1236 O O . TYR A 1 159 ? 5.694 -1.372 5.767 1.00 84.50 159 TYR A O 1
ATOM 1244 N N . LEU A 1 160 ? 4.081 0.183 5.869 1.00 88.75 160 LEU A N 1
ATOM 1245 C CA . LEU A 1 160 ? 3.759 0.201 4.450 1.00 88.75 160 LEU A CA 1
ATOM 1246 C C . LEU A 1 160 ? 4.161 1.545 3.862 1.00 88.75 160 LEU A C 1
ATOM 1248 O O . LEU A 1 160 ? 3.517 2.554 4.139 1.00 88.75 160 LEU A O 1
ATOM 1252 N N . ALA A 1 161 ? 5.173 1.553 3.006 1.00 89.19 161 ALA A N 1
ATOM 1253 C CA . ALA A 1 161 ? 5.445 2.690 2.144 1.00 89.19 161 ALA A CA 1
ATOM 1254 C C . ALA A 1 161 ? 4.504 2.637 0.931 1.00 89.19 161 ALA A C 1
ATOM 1256 O O . ALA A 1 161 ? 4.606 1.751 0.080 1.00 89.19 161 ALA A O 1
ATOM 1257 N N . LEU A 1 162 ? 3.569 3.583 0.868 1.00 90.81 162 LEU A N 1
ATOM 1258 C CA . LEU A 1 162 ? 2.664 3.776 -0.256 1.00 90.81 162 LEU A CA 1
ATOM 1259 C C . LEU A 1 162 ? 3.263 4.841 -1.182 1.00 90.81 162 LEU A C 1
ATOM 1261 O O . LEU A 1 162 ? 3.235 6.032 -0.871 1.00 90.81 162 LEU A O 1
ATOM 1265 N N . VAL A 1 163 ? 3.857 4.392 -2.286 1.00 87.06 163 VAL A N 1
ATOM 1266 C CA . VAL A 1 163 ? 4.703 5.207 -3.169 1.00 87.06 163 VAL A CA 1
ATOM 1267 C C . VAL A 1 163 ? 3.937 5.633 -4.417 1.00 87.06 163 VAL A C 1
ATOM 1269 O O . VAL A 1 163 ? 3.335 4.799 -5.097 1.00 87.06 163 VAL A O 1
ATOM 1272 N N . ASP A 1 164 ? 3.982 6.925 -4.743 1.00 87.25 164 ASP A N 1
ATOM 1273 C CA . ASP A 1 164 ? 3.381 7.446 -5.970 1.00 87.25 164 ASP A CA 1
ATOM 1274 C C . ASP A 1 164 ? 4.144 6.920 -7.196 1.00 87.25 164 ASP A C 1
ATOM 1276 O O . ASP A 1 164 ? 5.333 7.190 -7.394 1.00 87.25 164 ASP A O 1
ATOM 1280 N N . TYR A 1 165 ? 3.455 6.169 -8.054 1.00 80.31 165 TYR A N 1
ATOM 1281 C CA . TYR A 1 165 ? 4.033 5.605 -9.267 1.00 80.31 165 TYR A CA 1
ATOM 1282 C C . TYR A 1 165 ? 4.536 6.681 -10.240 1.00 80.31 165 TYR A C 1
ATOM 1284 O O . TYR A 1 165 ? 5.486 6.449 -10.991 1.00 80.31 165 TYR A O 1
ATOM 1292 N N . LEU A 1 166 ? 3.944 7.877 -10.231 1.00 75.56 166 LEU A N 1
ATOM 1293 C CA . LEU A 1 166 ? 4.382 8.980 -11.086 1.00 75.56 166 LEU A CA 1
ATOM 1294 C C . LEU A 1 166 ? 5.777 9.488 -10.704 1.00 75.56 166 LEU A C 1
ATOM 1296 O O . LEU A 1 166 ? 6.526 9.940 -11.575 1.00 75.56 166 LEU A O 1
ATOM 1300 N N . ASP A 1 167 ? 6.162 9.361 -9.437 1.00 72.62 167 ASP A N 1
ATOM 130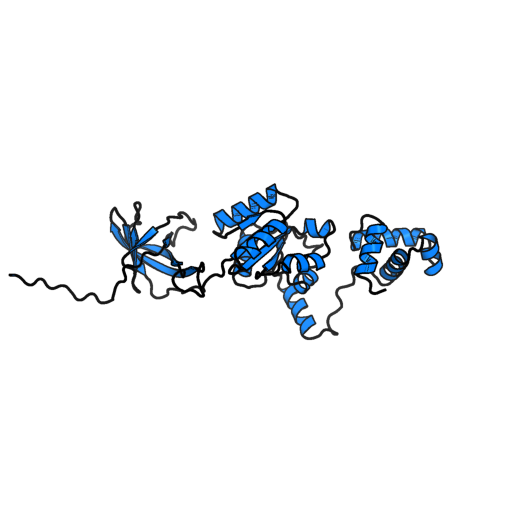1 C CA . ASP A 1 167 ? 7.501 9.727 -8.983 1.00 72.62 167 ASP A CA 1
ATOM 1302 C C . ASP A 1 167 ? 8.549 8.712 -9.416 1.00 72.62 167 ASP A C 1
ATOM 1304 O O . ASP A 1 167 ? 9.637 9.107 -9.839 1.00 72.62 167 ASP A O 1
ATOM 1308 N N . ILE A 1 168 ? 8.184 7.427 -9.419 1.00 65.38 168 ILE A N 1
ATOM 1309 C CA . ILE A 1 168 ? 9.002 6.356 -9.998 1.00 65.38 168 ILE A CA 1
ATOM 1310 C C . ILE A 1 168 ? 9.250 6.648 -11.479 1.00 65.38 168 ILE A C 1
ATOM 1312 O O . ILE A 1 168 ? 10.390 6.666 -11.945 1.00 65.38 168 ILE A O 1
ATOM 1316 N N . ARG A 1 169 ? 8.195 7.004 -12.223 1.00 57.75 169 ARG A N 1
ATOM 1317 C CA . ARG A 1 169 ? 8.325 7.387 -13.636 1.00 57.75 169 ARG A CA 1
ATOM 1318 C C . ARG A 1 169 ? 9.259 8.573 -13.848 1.00 57.75 169 ARG A C 1
ATOM 1320 O O . ARG A 1 169 ? 9.967 8.602 -14.847 1.00 57.75 169 ARG A O 1
ATOM 1327 N N . ALA A 1 170 ? 9.293 9.542 -12.940 1.00 54.94 170 ALA A N 1
ATOM 1328 C CA . ALA A 1 170 ? 10.113 10.740 -13.090 1.00 54.94 170 ALA A CA 1
ATOM 1329 C C . ALA A 1 170 ? 11.632 10.507 -12.927 1.00 54.94 170 ALA A C 1
ATOM 1331 O O . ALA A 1 170 ? 12.387 11.477 -13.024 1.00 54.94 170 ALA A O 1
ATOM 1332 N N . GLY A 1 171 ? 12.082 9.264 -12.713 1.00 47.06 171 GLY A N 1
ATOM 1333 C CA . GLY A 1 171 ? 13.498 8.896 -12.788 1.00 47.06 171 GLY A CA 1
ATOM 1334 C C . GLY A 1 171 ? 14.024 8.005 -11.664 1.00 47.06 171 GLY A C 1
ATOM 1335 O O . GLY A 1 171 ? 15.227 7.761 -11.660 1.00 47.06 171 GLY A O 1
ATOM 1336 N N . LEU A 1 172 ? 13.179 7.516 -10.747 1.00 50.97 172 LEU A N 1
ATOM 1337 C CA . LEU A 1 172 ? 13.602 6.543 -9.733 1.00 50.97 172 LEU A CA 1
ATOM 1338 C C . LEU A 1 172 ? 13.484 5.133 -10.348 1.00 50.97 172 LEU A C 1
ATOM 1340 O O . LEU A 1 172 ? 12.374 4.705 -10.682 1.00 50.97 172 LEU A O 1
ATOM 1344 N N . PRO A 1 173 ? 14.584 4.397 -10.577 1.00 52.62 173 PRO A N 1
ATOM 1345 C CA . PRO A 1 173 ? 14.499 3.012 -11.027 1.00 52.62 173 PRO A CA 1
ATOM 1346 C C . PRO A 1 173 ? 13.783 2.154 -9.973 1.00 52.62 173 PRO A C 1
ATOM 1348 O O . PRO A 1 173 ? 13.904 2.395 -8.777 1.00 52.62 173 PRO A O 1
ATOM 1351 N N . LEU A 1 174 ? 13.064 1.109 -10.402 1.00 53.44 174 LEU A N 1
ATOM 1352 C CA . LEU A 1 174 ? 12.370 0.175 -9.496 1.00 53.44 174 LEU A CA 1
ATOM 1353 C C . LEU A 1 174 ? 13.319 -0.479 -8.464 1.00 53.44 174 LEU A C 1
ATOM 1355 O O . LEU A 1 174 ? 12.854 -0.910 -7.420 1.00 53.44 174 LEU A O 1
ATOM 1359 N N . SER A 1 175 ? 14.632 -0.491 -8.712 1.00 50.12 175 SER A N 1
ATOM 1360 C CA . SER A 1 175 ? 15.672 -0.907 -7.760 1.00 50.12 175 SER A CA 1
ATOM 1361 C C . SER A 1 175 ? 15.821 0.025 -6.546 1.00 50.12 175 SER A C 1
ATOM 1363 O O . SER A 1 175 ? 16.284 -0.405 -5.501 1.00 50.12 175 SER A O 1
ATOM 1365 N N . GLU A 1 176 ? 15.410 1.293 -6.635 1.00 49.56 176 GLU A N 1
ATOM 1366 C CA . GLU A 1 176 ? 15.363 2.200 -5.474 1.00 49.56 176 GLU A CA 1
ATOM 1367 C C . GLU A 1 176 ? 14.143 1.932 -4.576 1.00 49.56 176 GLU A C 1
ATOM 1369 O O . GLU A 1 176 ? 14.154 2.310 -3.405 1.00 49.56 176 GLU A O 1
ATOM 1374 N N . LEU A 1 177 ? 13.116 1.207 -5.058 1.00 54.31 177 LEU A N 1
ATOM 1375 C CA . LEU A 1 177 ? 12.090 0.659 -4.158 1.00 54.31 177 LEU A CA 1
ATOM 1376 C C . LEU A 1 177 ? 12.723 -0.322 -3.175 1.00 54.31 177 LEU A C 1
ATOM 1378 O O . LEU A 1 177 ? 12.300 -0.361 -2.031 1.00 54.31 177 LEU A O 1
ATOM 1382 N N . GLU A 1 178 ? 13.750 -1.069 -3.583 1.00 51.28 178 GLU A N 1
ATOM 1383 C CA . GLU A 1 178 ? 14.473 -1.988 -2.699 1.00 51.28 178 GLU A CA 1
ATOM 1384 C C . GLU A 1 178 ? 15.349 -1.240 -1.683 1.00 51.28 178 GLU A C 1
ATOM 1386 O O . GLU A 1 178 ? 15.451 -1.685 -0.544 1.00 51.28 178 GLU A O 1
ATOM 1391 N N . GLU A 1 179 ? 15.897 -0.067 -2.022 1.00 50.91 179 GLU A N 1
ATOM 1392 C CA . GLU A 1 179 ? 16.535 0.835 -1.044 1.00 50.91 179 GLU A CA 1
ATOM 1393 C C . GLU A 1 179 ? 15.512 1.461 -0.078 1.00 50.91 179 GLU A C 1
ATOM 1395 O O . GLU A 1 179 ? 15.797 1.588 1.113 1.00 50.91 179 GLU A O 1
ATOM 1400 N N . ALA A 1 180 ? 14.296 1.772 -0.544 1.00 46.69 180 ALA A N 1
ATOM 1401 C CA . ALA A 1 180 ? 13.185 2.215 0.306 1.00 46.69 180 ALA A CA 1
ATOM 1402 C C . ALA A 1 180 ? 12.602 1.089 1.191 1.00 46.69 180 ALA A C 1
ATOM 1404 O O . ALA A 1 180 ? 12.152 1.342 2.308 1.00 46.69 180 ALA A O 1
ATOM 1405 N N . ILE A 1 181 ? 12.629 -0.160 0.718 1.00 50.56 181 ILE A N 1
ATOM 1406 C CA . ILE A 1 181 ? 12.330 -1.379 1.495 1.00 50.56 181 ILE A CA 1
ATOM 1407 C C . ILE A 1 181 ? 13.479 -1.673 2.471 1.00 50.56 181 ILE A C 1
ATOM 1409 O O . ILE A 1 181 ? 13.252 -2.183 3.566 1.00 50.56 181 ILE A O 1
ATOM 1413 N N . GLY A 1 182 ? 14.705 -1.305 2.097 1.00 46.47 182 GLY A N 1
ATOM 1414 C CA . GLY A 1 182 ? 15.955 -1.513 2.821 1.00 46.47 182 GLY A CA 1
ATOM 1415 C C . GLY A 1 182 ? 16.204 -0.565 3.994 1.00 46.47 182 GLY A C 1
ATOM 1416 O O . GLY A 1 182 ? 17.343 -0.487 4.464 1.00 46.47 182 GLY A O 1
ATOM 1417 N N . VAL A 1 183 ? 15.176 0.131 4.495 1.00 51.81 183 VAL A N 1
ATOM 1418 C CA . VAL A 1 183 ? 15.245 0.842 5.779 1.00 51.81 183 VAL A CA 1
ATOM 1419 C C . VAL A 1 183 ? 15.665 -0.164 6.855 1.00 51.81 183 VAL A C 1
ATOM 1421 O O . VAL A 1 183 ? 14.898 -1.032 7.275 1.00 51.81 183 VAL A O 1
ATOM 1424 N N . LYS A 1 184 ? 16.933 -0.086 7.269 1.00 42.38 184 LYS A N 1
ATOM 1425 C CA . LYS A 1 184 ? 17.532 -1.006 8.238 1.00 42.38 184 LYS A CA 1
ATOM 1426 C C . LYS A 1 184 ? 16.790 -0.902 9.572 1.00 42.38 184 LYS A C 1
ATOM 1428 O O . LYS A 1 184 ? 16.796 0.153 10.187 1.00 42.38 184 LYS A O 1
ATOM 1433 N N . GLY A 1 185 ? 16.221 -2.015 10.042 1.00 43.03 185 GLY A N 1
ATOM 1434 C CA . GLY A 1 185 ? 15.695 -2.138 11.410 1.00 43.03 185 GLY A CA 1
ATOM 1435 C C . GLY A 1 185 ? 14.190 -2.391 11.546 1.00 43.03 185 GLY A C 1
ATOM 1436 O O . GLY A 1 185 ? 13.769 -2.758 12.640 1.00 43.03 185 GLY A O 1
ATOM 1437 N N . ALA A 1 186 ? 13.396 -2.297 10.470 1.00 55.03 186 ALA A N 1
ATOM 1438 C CA . ALA A 1 186 ? 11.947 -2.530 10.522 1.00 55.03 186 ALA A CA 1
ATOM 1439 C C . ALA A 1 186 ? 11.423 -3.422 9.383 1.00 55.03 186 ALA A C 1
ATOM 1441 O O . ALA A 1 186 ? 12.020 -3.515 8.312 1.00 55.03 186 ALA A O 1
ATOM 1442 N N . GLN A 1 187 ? 10.272 -4.069 9.603 1.00 69.44 187 GLN A N 1
ATOM 1443 C CA . GLN A 1 187 ? 9.536 -4.774 8.547 1.00 69.44 187 GLN A CA 1
ATOM 1444 C C . GLN A 1 187 ? 8.827 -3.749 7.652 1.00 69.44 187 GLN A C 1
ATOM 1446 O O . GLN A 1 187 ? 7.669 -3.409 7.892 1.00 69.44 187 GLN A O 1
ATOM 1451 N N . CYS A 1 188 ? 9.529 -3.229 6.646 1.00 78.25 188 CYS A N 1
ATOM 1452 C CA . CYS A 1 188 ? 8.953 -2.344 5.638 1.00 78.25 188 CYS A CA 1
ATOM 1453 C C . CYS A 1 188 ? 8.456 -3.159 4.435 1.00 78.25 188 CYS A C 1
ATOM 1455 O O . CYS A 1 188 ? 9.181 -3.981 3.877 1.00 78.25 188 CYS A O 1
ATOM 1457 N N . VAL A 1 189 ? 7.211 -2.929 4.033 1.00 83.19 189 VAL A N 1
ATOM 1458 C CA . VAL A 1 189 ? 6.623 -3.414 2.784 1.00 83.19 189 VAL A CA 1
ATOM 1459 C C . VAL A 1 189 ? 6.255 -2.223 1.909 1.00 83.19 189 VAL A C 1
ATOM 1461 O O . VAL A 1 189 ? 6.027 -1.122 2.404 1.00 83.19 189 VAL A O 1
ATOM 1464 N N . VAL A 1 190 ? 6.172 -2.431 0.598 1.00 86.12 190 VAL A N 1
ATOM 1465 C CA . VAL A 1 190 ? 5.859 -1.360 -0.356 1.00 86.12 190 VAL A CA 1
ATOM 1466 C C . VAL A 1 190 ? 4.587 -1.661 -1.126 1.00 86.12 190 VAL A C 1
ATOM 1468 O O . VAL A 1 190 ? 4.353 -2.801 -1.518 1.00 86.12 190 VAL A O 1
ATOM 1471 N N . ALA A 1 191 ? 3.793 -0.633 -1.401 1.00 90.12 191 ALA A N 1
ATOM 1472 C CA . ALA A 1 191 ? 2.756 -0.658 -2.423 1.00 90.12 191 ALA A CA 1
ATOM 1473 C C . ALA A 1 191 ? 2.835 0.603 -3.287 1.00 90.12 191 ALA A C 1
ATOM 1475 O O . ALA A 1 191 ? 3.344 1.636 -2.855 1.00 90.12 191 ALA A O 1
ATOM 1476 N N . LEU A 1 192 ? 2.329 0.513 -4.512 1.00 88.44 192 LEU A N 1
ATOM 1477 C CA . LEU A 1 192 ? 2.332 1.611 -5.478 1.00 88.44 192 LEU A CA 1
ATOM 1478 C C . LEU A 1 192 ? 0.921 2.170 -5.636 1.00 88.44 192 LEU A C 1
ATOM 1480 O O . LEU A 1 192 ? -0.026 1.392 -5.696 1.00 88.44 192 LEU A O 1
ATOM 1484 N N . PHE A 1 193 ? 0.769 3.487 -5.758 1.00 90.50 193 PHE A N 1
ATOM 1485 C CA . PHE A 1 193 ? -0.507 4.123 -6.112 1.00 90.50 193 PHE A CA 1
ATOM 1486 C C . PHE A 1 193 ? -0.351 5.091 -7.290 1.00 90.50 193 PHE A C 1
ATOM 1488 O O . PHE A 1 193 ? 0.767 5.338 -7.733 1.00 90.50 193 PHE A O 1
ATOM 1495 N N . ASN A 1 194 ? -1.462 5.608 -7.832 1.00 87.44 194 ASN A N 1
ATOM 1496 C CA . ASN A 1 194 ? -1.489 6.430 -9.057 1.00 87.44 194 ASN A CA 1
ATOM 1497 C C . ASN A 1 194 ? -0.902 5.734 -10.296 1.00 87.44 194 ASN A C 1
ATOM 1499 O O . ASN A 1 194 ? -0.386 6.362 -11.224 1.00 87.44 194 ASN A O 1
ATOM 1503 N N . ALA A 1 195 ? -0.986 4.410 -10.327 1.00 83.50 195 ALA A N 1
ATOM 1504 C CA . ALA A 1 195 ? -0.465 3.609 -11.414 1.00 83.50 195 ALA A CA 1
ATOM 1505 C C . ALA A 1 195 ? -1.382 3.725 -12.660 1.00 83.50 195 ALA A C 1
ATOM 1507 O O . ALA A 1 195 ? -2.604 3.795 -12.531 1.00 83.50 195 ALA A O 1
ATOM 1508 N N . GLN A 1 196 ? -0.831 3.743 -13.880 1.00 79.25 196 GLN A N 1
ATOM 1509 C CA . GLN A 1 196 ? -1.629 3.737 -15.123 1.00 79.25 196 GLN A CA 1
ATOM 1510 C C . GLN A 1 196 ? -1.646 2.338 -15.755 1.00 79.25 196 GLN A C 1
ATOM 1512 O O . GLN A 1 196 ? -0.594 1.735 -15.954 1.00 79.25 196 GLN A O 1
ATOM 1517 N N . ARG A 1 197 ? -2.829 1.802 -16.084 1.00 71.31 197 ARG A N 1
ATOM 1518 C CA . ARG A 1 197 ? -2.999 0.394 -16.515 1.00 71.31 197 ARG A CA 1
ATOM 1519 C C . ARG A 1 197 ? -2.159 -0.003 -17.738 1.00 71.31 197 ARG A C 1
ATOM 1521 O O . ARG A 1 197 ? -1.755 -1.154 -17.842 1.00 71.31 197 ARG A O 1
ATOM 1528 N N . ASP A 1 198 ? -1.892 0.935 -18.639 1.00 62.62 198 ASP A N 1
ATOM 1529 C CA . ASP A 1 198 ? -1.108 0.757 -19.868 1.00 62.62 198 ASP A CA 1
ATOM 1530 C C . ASP A 1 198 ? 0.414 0.827 -19.653 1.00 62.62 198 ASP A C 1
ATOM 1532 O O . ASP A 1 198 ? 1.180 0.346 -20.486 1.00 62.62 198 ASP A O 1
ATOM 1536 N N . GLN A 1 199 ? 0.862 1.435 -18.555 1.00 55.25 199 GLN A N 1
ATOM 1537 C CA . GLN A 1 199 ? 2.274 1.760 -18.309 1.00 55.25 199 GLN A CA 1
ATOM 1538 C C . GLN A 1 199 ? 2.880 0.990 -17.142 1.00 55.25 199 GLN A C 1
ATOM 1540 O O . GLN A 1 199 ? 4.097 0.968 -16.970 1.00 55.25 199 GLN A O 1
ATOM 1545 N N . VAL A 1 200 ? 2.042 0.360 -16.329 1.00 59.19 200 VAL A N 1
ATOM 1546 C CA . VAL A 1 200 ? 2.481 -0.312 -15.116 1.00 59.19 200 VAL A CA 1
ATOM 1547 C C . VAL A 1 200 ? 3.097 -1.660 -15.438 1.00 59.19 200 VAL A C 1
ATOM 1549 O O . VAL A 1 200 ? 2.435 -2.587 -15.904 1.00 59.19 200 VAL A O 1
ATOM 1552 N N . ILE A 1 201 ? 4.370 -1.808 -15.078 1.00 68.88 201 ILE A N 1
ATOM 1553 C CA . ILE A 1 201 ? 5.057 -3.097 -15.097 1.00 68.88 201 ILE A CA 1
ATOM 1554 C C . ILE A 1 201 ? 4.713 -3.844 -13.802 1.00 68.88 201 ILE A C 1
ATOM 1556 O O . ILE A 1 201 ? 5.555 -4.000 -12.917 1.00 68.88 201 ILE A O 1
ATOM 1560 N N . ALA A 1 202 ? 3.455 -4.282 -13.675 1.00 71.75 202 ALA A N 1
ATOM 1561 C CA . ALA A 1 202 ? 2.950 -4.961 -12.477 1.00 71.75 202 ALA A CA 1
ATOM 1562 C C . ALA A 1 202 ? 3.790 -6.198 -12.130 1.00 71.75 202 ALA A C 1
ATOM 1564 O O . ALA A 1 202 ? 4.123 -6.435 -10.973 1.00 71.75 202 ALA A O 1
ATOM 1565 N N . ASP A 1 203 ? 4.221 -6.926 -13.161 1.00 70.31 203 ASP A N 1
ATOM 1566 C CA . ASP A 1 203 ? 5.146 -8.049 -13.048 1.00 70.31 203 ASP A CA 1
ATOM 1567 C C . ASP A 1 203 ? 6.516 -7.649 -12.474 1.00 70.31 203 ASP A C 1
ATOM 1569 O O . ASP A 1 203 ? 7.129 -8.419 -11.742 1.00 70.31 203 ASP A O 1
ATOM 1573 N N . SER A 1 204 ? 7.019 -6.454 -12.795 1.00 69.38 204 SER A N 1
ATOM 1574 C CA . SER A 1 204 ? 8.296 -5.981 -12.258 1.00 69.38 204 SER A CA 1
ATOM 1575 C C . SER A 1 204 ? 8.151 -5.516 -10.820 1.00 69.38 204 SER A C 1
ATOM 1577 O O . SER A 1 204 ? 8.976 -5.890 -10.000 1.00 69.38 204 SER A O 1
ATOM 1579 N N . ALA A 1 205 ? 7.100 -4.766 -10.490 1.00 75.31 205 ALA A N 1
ATOM 1580 C CA . ALA A 1 205 ? 6.833 -4.362 -9.111 1.00 75.31 205 ALA A CA 1
ATOM 1581 C C . ALA A 1 205 ? 6.698 -5.579 -8.179 1.00 75.31 205 ALA A C 1
ATOM 1583 O O . ALA A 1 205 ? 7.315 -5.605 -7.117 1.00 75.31 205 ALA A O 1
ATOM 1584 N N . LEU A 1 206 ? 5.984 -6.623 -8.623 1.00 77.31 206 LEU A N 1
ATOM 1585 C CA . LEU A 1 206 ? 5.859 -7.879 -7.883 1.00 77.31 206 LEU A CA 1
ATOM 1586 C C . LEU A 1 206 ? 7.226 -8.545 -7.645 1.00 77.31 206 LEU A C 1
ATOM 1588 O O . LEU A 1 206 ? 7.500 -8.986 -6.532 1.00 77.31 206 LEU A O 1
ATOM 1592 N N . ARG A 1 207 ? 8.104 -8.574 -8.660 1.00 70.94 207 ARG A N 1
ATOM 1593 C CA . ARG A 1 207 ? 9.463 -9.138 -8.538 1.00 70.94 207 ARG A CA 1
ATOM 1594 C C . ARG A 1 207 ? 10.356 -8.383 -7.555 1.00 70.94 207 ARG A C 1
ATOM 1596 O O . ARG A 1 207 ? 11.140 -9.022 -6.871 1.00 70.94 207 ARG A O 1
ATOM 1603 N N . HIS A 1 208 ? 10.207 -7.065 -7.460 1.00 69.56 208 HIS A N 1
ATOM 1604 C CA . HIS A 1 208 ? 10.966 -6.227 -6.519 1.00 69.56 208 HIS A CA 1
ATOM 1605 C C . HIS A 1 208 ? 10.294 -6.157 -5.132 1.00 69.56 208 HIS A C 1
ATOM 1607 O O . HIS A 1 208 ? 10.576 -5.273 -4.329 1.00 69.56 208 HIS A O 1
ATOM 1613 N N . GLY A 1 209 ? 9.353 -7.065 -4.842 1.00 74.06 209 GLY A N 1
ATOM 1614 C CA . GLY A 1 209 ? 8.773 -7.223 -3.509 1.00 74.06 209 GLY A CA 1
ATOM 1615 C C . GLY A 1 209 ? 7.620 -6.279 -3.165 1.00 74.06 209 GLY A C 1
ATOM 1616 O O . GLY A 1 209 ? 7.134 -6.327 -2.031 1.00 74.06 209 GLY A O 1
ATOM 1617 N N . ALA A 1 210 ? 7.121 -5.468 -4.106 1.00 83.50 210 ALA A N 1
ATOM 1618 C CA . ALA A 1 210 ? 5.931 -4.662 -3.850 1.00 83.50 210 ALA A CA 1
ATOM 1619 C C . ALA A 1 210 ? 4.723 -5.577 -3.581 1.00 83.50 210 ALA A C 1
ATOM 1621 O O . ALA A 1 210 ? 4.441 -6.515 -4.330 1.00 83.50 210 ALA A O 1
ATOM 1622 N N . ARG A 1 211 ? 3.990 -5.296 -2.506 1.00 87.12 211 ARG A N 1
ATOM 1623 C CA . ARG A 1 211 ? 2.831 -6.056 -2.026 1.00 87.12 211 ARG A CA 1
ATOM 1624 C C . ARG A 1 211 ? 1.518 -5.645 -2.676 1.00 87.12 211 ARG A C 1
ATOM 1626 O O . ARG A 1 211 ? 0.556 -6.396 -2.573 1.00 87.12 211 ARG A O 1
ATOM 1633 N N . GLY A 1 212 ? 1.471 -4.523 -3.388 1.00 90.06 212 GLY A N 1
ATOM 1634 C CA . GLY A 1 212 ? 0.269 -4.144 -4.118 1.00 90.06 212 GLY A CA 1
ATOM 1635 C C . GLY A 1 212 ? 0.440 -2.982 -5.080 1.00 90.06 212 GLY A C 1
ATOM 1636 O O . GLY A 1 212 ? 1.408 -2.223 -4.993 1.00 90.06 212 GLY A O 1
ATOM 1637 N N . ILE A 1 213 ? -0.527 -2.854 -5.987 1.00 89.44 213 ILE A N 1
ATOM 1638 C CA . ILE A 1 213 ? -0.640 -1.738 -6.928 1.00 89.44 213 ILE A CA 1
ATOM 1639 C C . ILE A 1 213 ? -2.075 -1.218 -6.934 1.00 89.44 213 ILE A C 1
ATOM 1641 O O . ILE A 1 213 ? -3.015 -1.993 -7.099 1.00 89.44 213 ILE A O 1
ATOM 1645 N N . PHE A 1 214 ? -2.209 0.100 -6.826 1.00 91.62 214 PHE A N 1
ATOM 1646 C CA . PHE A 1 214 ? -3.448 0.849 -6.982 1.00 91.62 214 PHE A CA 1
ATOM 1647 C C . PHE A 1 214 ? -3.361 1.742 -8.218 1.00 91.62 214 PHE A C 1
ATOM 1649 O O . PHE A 1 214 ? -2.397 2.496 -8.401 1.00 91.62 214 PHE A O 1
ATOM 1656 N N . PHE A 1 215 ? -4.368 1.660 -9.074 1.00 88.56 215 PHE A N 1
ATOM 1657 C CA . PHE A 1 215 ? -4.446 2.444 -10.296 1.00 88.56 215 PHE A CA 1
ATOM 1658 C C . PHE A 1 215 ? -5.092 3.808 -10.047 1.00 88.56 215 PHE A C 1
ATOM 1660 O O . PHE A 1 215 ? -5.858 3.994 -9.107 1.00 88.56 215 PHE A O 1
ATOM 1667 N N . ALA A 1 216 ? -4.772 4.786 -10.895 1.00 86.81 216 ALA A N 1
ATOM 1668 C CA . ALA A 1 216 ? -5.283 6.154 -10.770 1.00 86.81 216 ALA A CA 1
ATOM 1669 C C . ALA A 1 216 ? -6.816 6.259 -10.920 1.00 86.81 216 ALA A C 1
ATOM 1671 O O . ALA A 1 216 ? -7.407 7.245 -10.491 1.00 86.81 216 ALA A O 1
ATOM 1672 N N . ASP A 1 217 ? -7.447 5.265 -11.546 1.00 88.25 217 ASP A N 1
ATOM 1673 C CA . ASP A 1 217 ? -8.895 5.138 -11.717 1.00 88.25 217 ASP A CA 1
ATOM 1674 C C . ASP A 1 217 ? -9.563 4.269 -10.636 1.00 88.25 217 ASP A C 1
ATOM 1676 O O . ASP A 1 217 ? -10.782 4.091 -10.667 1.00 88.25 217 ASP A O 1
ATOM 1680 N N . ASP A 1 218 ? -8.802 3.730 -9.677 1.00 89.12 218 ASP A N 1
ATOM 1681 C CA . ASP A 1 218 ? -9.375 2.953 -8.582 1.00 89.12 218 ASP A CA 1
ATOM 1682 C C . ASP A 1 218 ? -10.137 3.870 -7.610 1.00 89.12 218 ASP A C 1
ATOM 1684 O O . ASP A 1 218 ? -9.651 4.908 -7.159 1.00 89.12 218 ASP A O 1
ATOM 1688 N N . SER A 1 219 ? -11.352 3.458 -7.238 1.00 89.56 219 SER A N 1
ATOM 1689 C CA . SER A 1 219 ? -12.140 4.139 -6.202 1.00 89.56 219 SER A CA 1
ATOM 1690 C C . SER A 1 219 ? -11.449 4.077 -4.835 1.00 89.56 219 SER A C 1
ATOM 1692 O O . SER A 1 219 ? -10.792 3.080 -4.525 1.00 89.56 219 SER A O 1
ATOM 1694 N N . LEU A 1 220 ? -11.698 5.058 -3.964 1.00 85.50 220 LEU A N 1
ATOM 1695 C CA . LEU A 1 220 ? -11.164 5.066 -2.596 1.00 85.50 220 LEU A CA 1
ATOM 1696 C C . LEU A 1 220 ? -11.543 3.812 -1.789 1.00 85.50 220 LEU A C 1
ATOM 1698 O O . LEU A 1 220 ? -10.681 3.251 -1.121 1.00 85.50 220 LEU A O 1
ATOM 1702 N N . ASP A 1 221 ? -12.763 3.285 -1.940 1.00 83.19 221 ASP A N 1
ATOM 1703 C CA . ASP A 1 221 ? -13.180 2.024 -1.299 1.00 83.19 221 ASP A CA 1
ATOM 1704 C C . ASP A 1 221 ? -12.378 0.806 -1.788 1.00 83.19 221 ASP A C 1
ATOM 1706 O O . ASP A 1 221 ? -12.184 -0.181 -1.073 1.00 83.19 221 ASP A O 1
ATOM 1710 N N . HIS A 1 222 ? -11.914 0.838 -3.038 1.00 88.56 222 HIS A N 1
ATOM 1711 C CA . HIS A 1 222 ? -11.040 -0.200 -3.579 1.00 88.56 222 HIS A CA 1
ATOM 1712 C C . HIS A 1 222 ? -9.637 -0.098 -2.975 1.00 88.56 222 HIS A C 1
ATOM 1714 O O . HIS A 1 222 ? -9.089 -1.110 -2.538 1.00 88.56 222 HIS A O 1
ATOM 1720 N N . VAL A 1 223 ? -9.102 1.123 -2.874 1.00 89.75 223 VAL A N 1
ATOM 1721 C CA . VAL A 1 223 ? -7.821 1.391 -2.208 1.00 89.75 223 VAL A CA 1
ATOM 1722 C C . VAL A 1 223 ? -7.878 0.964 -0.742 1.00 89.75 223 VAL A C 1
ATOM 1724 O O . VAL A 1 223 ? -7.006 0.234 -0.280 1.00 89.75 223 VAL A O 1
ATOM 1727 N N . ALA A 1 224 ? -8.942 1.331 -0.031 1.00 85.00 224 ALA A N 1
ATOM 1728 C CA . ALA A 1 224 ? -9.185 0.961 1.357 1.00 85.00 224 ALA A CA 1
ATOM 1729 C C . ALA A 1 224 ? -9.126 -0.552 1.593 1.00 85.00 224 ALA A C 1
ATOM 1731 O O . ALA A 1 224 ? -8.374 -1.020 2.451 1.00 85.00 224 ALA A O 1
ATOM 1732 N N . ARG A 1 225 ? -9.879 -1.324 0.798 1.00 86.19 225 ARG A N 1
ATOM 1733 C CA . ARG A 1 225 ? -9.876 -2.790 0.884 1.00 86.19 225 ARG A CA 1
ATOM 1734 C C . ARG A 1 225 ? -8.502 -3.379 0.596 1.00 86.19 225 ARG A C 1
ATOM 1736 O O . ARG A 1 225 ? -8.093 -4.311 1.284 1.00 86.19 225 ARG A O 1
ATOM 1743 N N . GLY A 1 226 ? -7.783 -2.835 -0.383 1.00 90.25 226 GLY A N 1
ATOM 1744 C CA . GLY A 1 226 ? -6.443 -3.316 -0.691 1.00 90.25 226 GLY A CA 1
ATOM 1745 C C . GLY A 1 226 ? -5.425 -2.998 0.395 1.00 90.25 226 GLY A C 1
ATOM 1746 O O . GLY A 1 226 ? -4.627 -3.861 0.743 1.00 90.25 226 GLY A O 1
ATOM 1747 N N . LEU A 1 227 ? -5.480 -1.810 0.999 1.00 89.12 227 LEU A N 1
ATOM 1748 C CA . LEU A 1 227 ? -4.633 -1.472 2.145 1.00 89.12 227 LEU A CA 1
ATOM 1749 C C . LEU A 1 227 ? -4.926 -2.384 3.344 1.00 89.12 227 LEU A C 1
ATOM 1751 O O . LEU A 1 227 ? -3.993 -2.841 4.005 1.00 89.12 227 LEU A O 1
ATOM 1755 N N . GLU A 1 228 ? -6.197 -2.708 3.596 1.00 84.94 228 GLU A N 1
ATOM 1756 C CA . GLU A 1 228 ? -6.569 -3.662 4.641 1.00 84.94 228 GLU A CA 1
ATOM 1757 C C . GLU A 1 228 ? -6.040 -5.076 4.341 1.00 84.94 228 GLU A C 1
ATOM 1759 O O . GLU A 1 228 ? -5.483 -5.719 5.232 1.00 84.94 228 GLU A O 1
ATOM 1764 N N . ALA A 1 229 ? -6.158 -5.552 3.100 1.00 86.38 229 ALA A N 1
ATOM 1765 C CA . ALA A 1 229 ? -5.607 -6.841 2.678 1.00 86.38 229 ALA A CA 1
ATOM 1766 C C . ALA A 1 229 ? -4.078 -6.889 2.865 1.00 86.38 229 ALA A C 1
ATOM 1768 O O . ALA A 1 229 ? -3.550 -7.806 3.496 1.00 86.38 229 ALA A O 1
ATOM 1769 N N . ILE A 1 230 ? -3.362 -5.847 2.428 1.00 88.69 230 ILE A N 1
ATOM 1770 C CA . ILE A 1 230 ? -1.904 -5.743 2.599 1.00 88.69 230 ILE A CA 1
ATOM 1771 C C . ILE A 1 230 ? -1.528 -5.718 4.087 1.00 88.69 230 ILE A C 1
ATOM 1773 O O . ILE A 1 230 ? -0.559 -6.365 4.483 1.00 88.69 230 ILE A O 1
ATOM 1777 N N . SER A 1 231 ? -2.317 -5.052 4.939 1.00 81.06 231 SER A N 1
ATOM 1778 C CA . SER A 1 231 ? -2.096 -5.050 6.395 1.00 81.06 231 SER A CA 1
ATOM 1779 C C . SER A 1 231 ? -2.212 -6.435 7.045 1.00 81.06 231 SER A C 1
ATOM 1781 O O . SER A 1 231 ? -1.628 -6.674 8.101 1.00 81.06 231 SER A O 1
ATOM 1783 N N . LYS A 1 232 ? -2.931 -7.364 6.400 1.00 79.62 232 LYS A N 1
ATOM 1784 C CA . LYS A 1 232 ? -3.066 -8.772 6.806 1.00 79.62 232 LYS A CA 1
ATOM 1785 C C . LYS A 1 232 ? -1.976 -9.667 6.201 1.00 79.62 232 LYS A C 1
ATOM 1787 O O . LYS A 1 232 ? -1.957 -10.864 6.467 1.00 79.62 232 LYS A O 1
ATOM 1792 N N . GLY A 1 233 ? -1.057 -9.092 5.421 1.00 79.75 233 GLY A N 1
ATOM 1793 C CA . GLY A 1 233 ? 0.022 -9.800 4.735 1.00 79.75 233 GLY A CA 1
ATOM 1794 C C . GLY A 1 233 ? -0.351 -10.332 3.349 1.00 79.75 233 GLY A C 1
ATOM 1795 O O . GLY A 1 233 ? 0.419 -11.100 2.775 1.00 79.75 233 GLY A O 1
ATOM 1796 N N . GLU A 1 234 ? -1.505 -9.944 2.802 1.00 86.19 234 GLU A N 1
ATOM 1797 C CA . GLU A 1 234 ? -1.959 -10.385 1.480 1.00 86.19 234 GLU A CA 1
ATOM 1798 C C . GLU A 1 234 ? -1.329 -9.555 0.343 1.00 86.19 234 GLU A C 1
ATOM 1800 O O . GLU A 1 234 ? -0.847 -8.438 0.543 1.00 86.19 234 GLU A O 1
ATOM 1805 N N . LEU A 1 235 ? -1.341 -10.108 -0.876 1.00 87.88 235 LEU A N 1
ATOM 1806 C CA . LEU A 1 235 ? -0.923 -9.409 -2.094 1.00 87.88 235 LEU A CA 1
ATOM 1807 C C . LEU A 1 235 ? -2.125 -8.747 -2.776 1.00 87.88 235 LEU A C 1
ATOM 1809 O O . LEU A 1 235 ? -3.130 -9.405 -3.037 1.00 87.88 235 LEU A O 1
ATOM 1813 N N . TRP A 1 236 ? -1.990 -7.475 -3.149 1.00 93.62 236 TRP A N 1
ATOM 1814 C CA . TRP A 1 236 ? -3.019 -6.722 -3.870 1.00 93.62 236 TRP A CA 1
ATOM 1815 C C . TRP A 1 236 ? -2.657 -6.522 -5.345 1.00 93.62 236 TRP A C 1
ATOM 1817 O O . TRP A 1 236 ? -2.143 -5.480 -5.755 1.00 93.62 236 TRP A O 1
ATOM 1827 N N . TYR A 1 237 ? -2.905 -7.555 -6.149 1.00 89.50 237 TYR A N 1
ATOM 1828 C CA . TYR A 1 237 ? -2.645 -7.560 -7.588 1.00 89.50 237 TYR A CA 1
ATOM 1829 C C . TYR A 1 237 ? -3.799 -8.196 -8.358 1.00 89.50 237 TYR A C 1
ATOM 1831 O O . TYR A 1 237 ? -4.495 -9.079 -7.856 1.00 89.50 237 TYR A O 1
ATOM 1839 N N . ALA A 1 238 ? -3.942 -7.805 -9.626 1.00 84.12 238 ALA A N 1
ATOM 1840 C CA . ALA A 1 238 ? -4.802 -8.516 -10.562 1.00 84.12 238 ALA A CA 1
ATOM 1841 C C . ALA A 1 238 ? -4.370 -9.991 -10.681 1.00 84.12 238 ALA A C 1
ATOM 1843 O O . ALA A 1 238 ? -3.175 -10.311 -10.709 1.00 84.12 238 ALA A O 1
ATOM 1844 N N . ARG A 1 239 ? -5.349 -10.897 -10.768 1.00 80.94 239 ARG A N 1
ATOM 1845 C CA . ARG A 1 239 ? -5.122 -12.351 -10.758 1.00 80.94 239 ARG A CA 1
ATOM 1846 C C . ARG A 1 239 ? -4.184 -12.800 -11.876 1.00 80.94 239 ARG A C 1
ATOM 1848 O O . ARG A 1 239 ? -3.385 -13.716 -11.682 1.00 80.94 239 ARG A O 1
ATOM 1855 N N . GLU A 1 240 ? -4.253 -12.152 -13.033 1.00 77.19 240 GLU A N 1
ATOM 1856 C CA . GLU A 1 240 ? -3.401 -12.437 -14.183 1.00 77.19 240 GLU A CA 1
ATOM 1857 C C . GLU A 1 240 ? -1.927 -12.144 -13.875 1.00 77.19 240 GLU A C 1
ATOM 1859 O O . GLU A 1 240 ? -1.058 -12.887 -14.322 1.00 77.19 240 GLU A O 1
ATOM 1864 N N . VAL A 1 241 ? -1.633 -11.101 -13.088 1.00 80.56 241 VAL A N 1
ATOM 1865 C CA . VAL A 1 241 ? -0.259 -10.751 -12.682 1.00 80.56 241 VAL A CA 1
ATOM 1866 C C . VAL A 1 241 ? 0.304 -11.824 -11.752 1.00 80.56 241 VAL A C 1
ATOM 1868 O O . VAL A 1 241 ? 1.412 -12.306 -11.974 1.00 80.56 241 VAL A O 1
ATOM 1871 N N . LEU A 1 242 ? -0.479 -12.253 -10.758 1.00 83.62 242 LEU A N 1
ATOM 1872 C CA . LEU A 1 242 ? -0.075 -13.307 -9.820 1.00 83.62 242 LEU A CA 1
ATOM 1873 C C . LEU A 1 242 ? 0.126 -14.652 -10.527 1.00 83.62 242 LEU A C 1
ATOM 1875 O O . LEU A 1 242 ? 1.109 -15.341 -10.279 1.00 83.62 242 LEU A O 1
ATOM 1879 N N . THR A 1 243 ? -0.775 -14.996 -11.452 1.00 79.31 243 THR A N 1
ATOM 1880 C CA . THR A 1 243 ? -0.700 -16.245 -12.227 1.00 79.31 243 THR A CA 1
ATOM 1881 C C . THR A 1 243 ? 0.555 -16.275 -13.096 1.00 79.31 243 THR A C 1
ATOM 1883 O O . THR A 1 243 ? 1.267 -17.276 -13.101 1.00 79.31 243 THR A O 1
ATOM 1886 N N . ARG A 1 244 ? 0.875 -15.167 -13.783 1.00 73.62 244 ARG A N 1
ATOM 1887 C CA . ARG A 1 244 ? 2.123 -15.041 -14.552 1.00 73.62 244 ARG A CA 1
ATOM 1888 C C . ARG A 1 244 ? 3.363 -15.073 -13.664 1.00 73.62 244 ARG A C 1
ATOM 1890 O O . ARG A 1 244 ? 4.369 -15.647 -14.065 1.00 73.62 244 ARG A O 1
ATOM 1897 N N . GLY A 1 245 ? 3.309 -14.455 -12.484 1.00 70.94 245 GLY A N 1
ATOM 1898 C CA . GLY A 1 245 ? 4.389 -14.514 -11.498 1.00 70.94 245 GLY A CA 1
ATOM 1899 C C . GLY A 1 245 ? 4.685 -15.952 -11.069 1.00 70.94 245 GLY A C 1
ATOM 1900 O O . GLY A 1 245 ? 5.823 -16.395 -11.179 1.00 70.94 245 GLY A O 1
ATOM 1901 N N . LEU A 1 246 ? 3.647 -16.699 -10.688 1.00 75.25 246 LEU A N 1
ATOM 1902 C CA . LEU A 1 246 ? 3.760 -18.091 -10.252 1.00 75.25 246 LEU A CA 1
ATOM 1903 C C . LEU A 1 246 ? 4.214 -19.030 -11.378 1.00 75.25 246 LEU A C 1
ATOM 1905 O O . LEU A 1 246 ? 5.067 -19.883 -11.160 1.00 75.25 246 LEU A O 1
ATOM 1909 N N . GLN A 1 247 ? 3.683 -18.861 -12.594 1.00 69.38 247 GLN A N 1
ATOM 1910 C CA . GLN A 1 247 ? 4.105 -19.656 -13.754 1.00 69.38 247 GLN A CA 1
ATOM 1911 C C . GLN A 1 247 ? 5.609 -19.533 -14.025 1.00 69.38 247 GLN A C 1
ATOM 1913 O O . GLN A 1 247 ? 6.227 -20.522 -14.400 1.00 69.38 247 GLN A O 1
ATOM 1918 N N . ARG A 1 248 ? 6.210 -18.359 -13.790 1.00 61.91 248 ARG A N 1
ATOM 1919 C CA . ARG A 1 248 ? 7.663 -18.166 -13.938 1.00 61.91 248 ARG A CA 1
ATOM 1920 C C . ARG A 1 248 ? 8.490 -18.831 -12.845 1.00 61.91 248 ARG A C 1
ATOM 1922 O O . ARG A 1 248 ? 9.609 -19.233 -13.132 1.00 61.91 248 ARG A O 1
ATOM 1929 N N . GLU A 1 249 ? 7.994 -18.906 -11.609 1.00 65.06 249 GLU A N 1
ATOM 1930 C CA . GLU A 1 249 ? 8.706 -19.635 -10.546 1.00 65.06 249 GLU A CA 1
ATOM 1931 C C . GLU A 1 249 ? 8.702 -21.143 -10.800 1.00 65.06 249 GLU A C 1
ATOM 1933 O O . GLU A 1 249 ? 9.687 -21.819 -10.516 1.00 65.06 249 GLU A O 1
ATOM 1938 N N . ILE A 1 250 ? 7.600 -21.664 -11.345 1.00 68.94 250 ILE A N 1
ATOM 1939 C CA . ILE A 1 250 ? 7.447 -23.089 -11.656 1.00 68.94 250 ILE A CA 1
ATOM 1940 C C . ILE A 1 250 ? 8.260 -23.469 -12.898 1.00 68.94 250 ILE A C 1
ATOM 1942 O O . ILE A 1 250 ? 8.835 -24.554 -12.939 1.00 68.94 250 ILE A O 1
ATOM 1946 N N . ASP A 1 251 ? 8.313 -22.589 -13.899 1.00 60.66 251 ASP A N 1
ATOM 1947 C CA . ASP A 1 251 ? 9.047 -22.829 -15.134 1.00 60.66 251 ASP A CA 1
ATOM 1948 C C . ASP A 1 251 ? 9.675 -21.527 -15.675 1.00 60.66 251 ASP A C 1
ATOM 1950 O O . ASP A 1 251 ? 9.027 -20.740 -16.381 1.00 60.66 251 ASP A O 1
ATOM 1954 N N . PRO A 1 252 ? 10.951 -21.275 -15.328 1.00 56.12 252 PRO A N 1
ATOM 1955 C CA . PRO A 1 252 ? 11.669 -20.081 -15.758 1.00 56.12 252 PRO A CA 1
ATOM 1956 C C . PRO A 1 252 ? 11.879 -20.014 -17.276 1.00 56.12 252 PRO A C 1
ATOM 1958 O O . PRO A 1 252 ? 12.059 -18.917 -17.807 1.00 56.12 252 PRO A O 1
ATOM 1961 N N . GLU A 1 253 ? 11.866 -21.161 -17.971 1.00 50.88 253 GLU A N 1
ATOM 1962 C CA . GLU A 1 253 ? 12.175 -21.267 -19.402 1.00 50.88 253 GLU A CA 1
ATOM 1963 C C . GLU A 1 253 ? 10.927 -21.312 -20.299 1.00 50.88 253 GLU A C 1
ATOM 1965 O O . GLU A 1 253 ? 11.005 -20.882 -21.452 1.00 50.88 253 GLU A O 1
ATOM 1970 N N . SER A 1 254 ? 9.768 -21.777 -19.810 1.00 45.78 254 SER A N 1
ATOM 1971 C CA . SER A 1 254 ? 8.551 -21.898 -20.640 1.00 45.78 254 SER A CA 1
ATOM 1972 C C . SER A 1 254 ? 7.625 -20.684 -20.644 1.00 45.78 254 SER A C 1
ATOM 1974 O O . SER A 1 254 ? 6.677 -20.627 -21.434 1.00 45.78 254 SER A O 1
ATOM 1976 N N . SER A 1 255 ? 7.888 -19.673 -19.816 1.00 39.31 255 SER A N 1
ATOM 1977 C CA . SER A 1 255 ? 7.127 -18.428 -19.881 1.00 39.31 255 SER A CA 1
ATOM 1978 C C . SER A 1 255 ? 7.610 -17.593 -21.073 1.00 39.31 255 SER A C 1
ATOM 1980 O O . SER A 1 255 ? 8.812 -17.332 -21.172 1.00 39.31 255 SER A O 1
ATOM 1982 N N . PRO A 1 256 ? 6.726 -17.107 -21.972 1.00 40.03 256 PRO A N 1
ATOM 1983 C CA . PRO A 1 256 ? 7.144 -16.136 -22.969 1.00 40.03 256 PRO A CA 1
ATOM 1984 C C . PRO A 1 256 ? 7.726 -14.947 -22.209 1.00 40.03 256 PRO A C 1
ATOM 1986 O O . PRO A 1 256 ? 7.031 -14.323 -21.399 1.00 40.03 256 PRO A O 1
ATOM 1989 N N . ALA A 1 257 ? 9.019 -14.679 -22.420 1.00 41.16 257 ALA A N 1
ATOM 1990 C CA . ALA A 1 257 ? 9.675 -13.497 -21.889 1.00 41.16 257 ALA A CA 1
ATOM 1991 C C . ALA A 1 257 ? 8.733 -12.317 -22.134 1.00 41.16 257 ALA A C 1
ATOM 1993 O O . ALA A 1 257 ? 8.307 -12.104 -23.274 1.00 41.16 257 ALA A O 1
ATOM 1994 N N . ILE A 1 258 ? 8.352 -11.590 -21.074 1.00 43.28 258 ILE A N 1
ATOM 1995 C CA . ILE A 1 258 ? 7.682 -10.299 -21.263 1.00 43.28 258 ILE A CA 1
ATOM 1996 C C . ILE A 1 258 ? 8.545 -9.574 -22.293 1.00 43.28 258 ILE A C 1
ATOM 1998 O O . ILE A 1 258 ? 9.760 -9.518 -22.067 1.00 43.28 258 ILE A O 1
ATOM 2002 N N . PRO A 1 259 ? 7.973 -9.120 -23.425 1.00 46.09 259 PRO A N 1
ATOM 2003 C CA . PRO A 1 259 ? 8.759 -8.523 -24.478 1.00 46.09 259 PRO A CA 1
ATOM 2004 C C . PRO A 1 259 ? 9.587 -7.444 -23.821 1.00 46.09 259 PRO A C 1
ATOM 2006 O O . PRO A 1 259 ? 9.044 -6.540 -23.181 1.00 46.09 259 PRO A O 1
ATOM 2009 N N . ASP A 1 260 ? 10.902 -7.608 -23.914 1.00 53.56 260 ASP A N 1
ATOM 2010 C CA . ASP A 1 260 ? 11.802 -6.547 -23.542 1.00 53.56 260 ASP A CA 1
ATOM 2011 C C . ASP A 1 260 ? 11.247 -5.278 -24.200 1.00 53.56 260 ASP A C 1
ATOM 2013 O O . ASP A 1 260 ? 10.928 -5.320 -25.400 1.00 53.56 260 ASP A O 1
ATOM 2017 N N . PRO A 1 261 ? 11.008 -4.191 -23.439 1.00 57.84 261 PRO A N 1
ATOM 2018 C CA . PRO A 1 261 ? 10.413 -2.986 -24.008 1.00 57.84 261 PRO A CA 1
ATOM 2019 C C . PRO A 1 261 ? 11.199 -2.534 -25.247 1.00 57.84 261 PRO A C 1
ATOM 2021 O O . PRO A 1 261 ? 10.638 -1.915 -26.160 1.00 57.84 261 PRO A O 1
ATOM 2024 N N . LEU A 1 262 ? 12.480 -2.911 -25.307 1.00 67.81 262 LEU A N 1
ATOM 2025 C CA . LEU A 1 262 ? 13.371 -2.747 -26.432 1.00 67.81 262 LEU A CA 1
ATOM 2026 C C . LEU A 1 262 ? 13.483 -4.026 -27.270 1.00 67.81 262 LEU A C 1
ATOM 2028 O O . LEU A 1 262 ? 13.925 -5.088 -26.832 1.00 67.81 262 LEU A O 1
ATOM 2032 N N . THR A 1 263 ? 13.186 -3.883 -28.555 1.00 76.19 263 THR A N 1
ATOM 2033 C CA . THR A 1 263 ? 13.541 -4.868 -29.578 1.00 76.19 263 THR A CA 1
ATOM 2034 C C . THR A 1 263 ? 15.060 -5.070 -29.635 1.00 76.19 263 THR A C 1
ATOM 2036 O O . THR A 1 263 ? 15.839 -4.199 -29.247 1.00 76.19 263 THR A O 1
ATOM 2039 N N . ARG A 1 264 ? 15.517 -6.195 -30.198 1.00 76.38 264 ARG A N 1
ATOM 2040 C CA . ARG A 1 264 ? 16.953 -6.476 -30.386 1.00 76.38 264 ARG A CA 1
ATOM 2041 C C . ARG A 1 264 ? 17.705 -5.313 -31.055 1.00 76.38 264 ARG A C 1
ATOM 2043 O O . ARG A 1 264 ? 18.757 -4.909 -30.576 1.00 76.38 264 ARG A O 1
ATOM 2050 N N . LYS A 1 265 ? 17.118 -4.730 -32.105 1.00 78.88 265 LYS A N 1
ATOM 2051 C CA . LYS A 1 265 ? 17.686 -3.587 -32.839 1.00 78.88 265 LYS A CA 1
ATOM 2052 C C . LYS A 1 265 ? 17.790 -2.332 -31.961 1.00 78.88 265 LYS A C 1
ATOM 2054 O O . LYS A 1 265 ? 18.760 -1.590 -32.034 1.00 78.88 265 LYS A O 1
ATOM 2059 N N . GLU A 1 266 ? 16.788 -2.095 -31.117 1.00 85.12 266 GLU A N 1
ATOM 2060 C CA . GLU A 1 266 ? 16.765 -0.974 -30.173 1.00 85.12 266 GLU A CA 1
ATOM 2061 C C . GLU A 1 266 ? 17.817 -1.130 -29.065 1.00 85.12 266 GLU A C 1
ATOM 2063 O O . GLU A 1 266 ? 18.433 -0.138 -28.682 1.00 85.12 266 GLU A O 1
ATOM 2068 N N . LYS A 1 267 ? 18.085 -2.361 -28.609 1.00 85.69 267 LYS A N 1
ATOM 2069 C CA . LYS A 1 267 ? 19.180 -2.656 -27.672 1.00 85.69 267 LYS A CA 1
ATOM 2070 C C . LYS A 1 267 ? 20.556 -2.446 -28.285 1.00 85.69 267 LYS A C 1
ATOM 2072 O O . LYS A 1 267 ? 21.403 -1.846 -27.640 1.00 85.69 267 LYS A O 1
ATOM 2077 N N . GLU A 1 268 ? 20.772 -2.905 -29.518 1.00 86.00 268 GLU A N 1
ATOM 2078 C CA . GLU A 1 268 ? 22.033 -2.697 -30.248 1.00 86.00 268 GLU A CA 1
ATOM 2079 C C . GLU A 1 268 ? 22.340 -1.195 -30.379 1.00 86.00 268 GLU A C 1
ATOM 2081 O O . GLU A 1 268 ? 23.437 -0.741 -30.053 1.00 86.00 268 GLU A O 1
ATOM 2086 N N . ILE A 1 269 ? 21.331 -0.403 -30.760 1.00 90.75 269 ILE A N 1
ATOM 2087 C CA . ILE A 1 269 ? 21.440 1.059 -30.848 1.00 90.75 269 ILE A CA 1
ATOM 2088 C C . ILE A 1 269 ? 21.719 1.678 -29.472 1.00 90.75 269 ILE A C 1
ATOM 2090 O O . ILE A 1 269 ? 22.578 2.550 -29.356 1.00 90.75 269 ILE A O 1
ATOM 2094 N N . LEU A 1 270 ? 21.011 1.246 -28.426 1.00 89.94 270 LEU A N 1
ATOM 2095 C CA . LEU A 1 270 ? 21.180 1.782 -27.076 1.00 89.94 270 LEU A CA 1
ATOM 2096 C C . LEU A 1 270 ? 22.538 1.408 -26.455 1.00 89.94 270 LEU A C 1
ATOM 2098 O O . LEU A 1 270 ? 23.141 2.240 -25.780 1.00 89.94 270 LEU A O 1
ATOM 2102 N N . GLY A 1 271 ? 23.058 0.212 -26.734 1.00 88.88 271 GLY A N 1
ATOM 2103 C CA . GLY A 1 271 ? 24.397 -0.218 -26.329 1.00 88.88 271 GLY A CA 1
ATOM 2104 C C . GLY A 1 271 ? 25.492 0.638 -26.963 1.00 88.88 271 GLY A C 1
ATOM 2105 O O . GLY A 1 271 ? 26.383 1.117 -26.265 1.00 88.88 271 GLY A O 1
ATOM 2106 N N . ALA A 1 272 ? 25.373 0.945 -28.258 1.00 88.94 272 ALA A N 1
ATOM 2107 C CA . ALA A 1 272 ? 26.307 1.842 -28.941 1.00 88.94 272 ALA A CA 1
ATOM 2108 C C . ALA A 1 272 ? 26.236 3.291 -28.409 1.00 88.94 272 ALA A C 1
ATOM 2110 O O . ALA A 1 272 ? 27.254 3.973 -28.299 1.00 88.94 272 ALA A O 1
ATOM 2111 N N . VAL A 1 273 ? 25.049 3.760 -27.997 1.00 90.44 273 VAL A N 1
ATOM 2112 C CA . VAL A 1 273 ? 24.909 5.037 -27.271 1.00 90.44 273 VAL A CA 1
ATOM 2113 C C . VAL A 1 273 ? 25.630 4.996 -25.922 1.00 90.44 273 VAL A C 1
ATOM 2115 O O . VAL A 1 273 ? 26.257 5.987 -25.545 1.00 90.44 273 VAL A O 1
ATOM 2118 N N . ALA A 1 274 ? 25.558 3.876 -25.198 1.00 87.81 274 ALA A N 1
ATOM 2119 C CA . ALA A 1 274 ? 26.255 3.702 -23.924 1.00 87.81 274 ALA A CA 1
ATOM 2120 C C . ALA A 1 274 ? 27.782 3.675 -24.091 1.00 87.81 274 ALA A C 1
ATOM 2122 O O . ALA A 1 274 ? 28.495 4.247 -23.271 1.00 87.81 274 ALA A O 1
ATOM 2123 N N . ALA A 1 275 ? 28.268 3.100 -25.194 1.00 87.31 275 ALA A N 1
ATOM 2124 C CA . ALA A 1 275 ? 29.677 3.107 -25.587 1.00 87.31 275 ALA A CA 1
ATOM 2125 C C . ALA A 1 275 ? 30.185 4.484 -26.073 1.00 87.31 275 ALA A C 1
ATOM 2127 O O . ALA A 1 275 ? 31.361 4.632 -26.394 1.00 87.31 275 ALA A O 1
ATOM 2128 N N . GLY A 1 276 ? 29.314 5.498 -26.138 1.00 87.94 276 GLY A N 1
ATOM 2129 C CA . GLY A 1 276 ? 29.674 6.861 -26.531 1.00 87.94 276 GLY A CA 1
ATOM 2130 C C . GLY A 1 276 ? 29.664 7.124 -28.039 1.00 87.94 276 GLY A C 1
ATOM 2131 O O . GLY A 1 276 ? 29.996 8.236 -28.446 1.00 87.94 276 GLY A O 1
ATOM 2132 N N . SER A 1 277 ? 29.241 6.163 -28.868 1.00 92.06 277 SER A N 1
ATOM 2133 C CA . SER A 1 277 ? 29.218 6.329 -30.327 1.00 92.06 277 SER A CA 1
ATOM 2134 C C . SER A 1 277 ? 28.255 7.431 -30.759 1.00 92.06 277 SER A C 1
ATOM 2136 O O . SER A 1 277 ? 27.192 7.588 -30.165 1.00 92.06 277 SER A O 1
ATOM 2138 N N . THR A 1 278 ? 28.568 8.196 -31.804 1.00 93.06 278 THR A N 1
ATOM 2139 C CA . THR A 1 278 ? 27.673 9.230 -32.356 1.00 93.06 278 THR A CA 1
ATOM 2140 C C . THR A 1 278 ? 26.559 8.633 -33.225 1.00 93.06 278 THR A C 1
ATOM 2142 O O . THR A 1 278 ? 26.645 7.504 -33.693 1.00 93.06 278 THR A O 1
ATOM 2145 N N . ASN A 1 279 ? 25.487 9.386 -33.515 1.00 92.75 279 ASN A N 1
ATOM 2146 C CA . ASN A 1 279 ? 24.415 8.882 -34.397 1.00 92.75 279 ASN A CA 1
ATOM 2147 C C . ASN A 1 279 ? 24.905 8.536 -35.818 1.00 92.75 279 ASN A C 1
ATOM 2149 O O . ASN A 1 279 ? 24.238 7.761 -36.500 1.00 92.75 279 ASN A O 1
ATOM 2153 N N . LYS A 1 280 ? 26.020 9.130 -36.271 1.00 91.81 280 LYS A N 1
ATOM 2154 C CA . LYS A 1 280 ? 26.660 8.787 -37.549 1.00 91.81 280 LYS A CA 1
ATOM 2155 C C . LYS A 1 280 ? 27.413 7.461 -37.442 1.00 91.81 280 LYS A C 1
ATOM 2157 O O . LYS A 1 280 ? 27.172 6.582 -38.254 1.00 91.81 280 LYS A O 1
ATOM 2162 N N . GLU A 1 281 ? 28.208 7.281 -36.392 1.00 91.56 281 GLU A N 1
ATOM 2163 C CA . GLU A 1 281 ? 28.918 6.019 -36.134 1.00 91.56 281 GLU A CA 1
ATOM 2164 C C . GLU A 1 281 ? 27.953 4.844 -35.938 1.00 91.56 281 GLU A C 1
ATOM 2166 O O . GLU A 1 281 ? 28.163 3.780 -36.502 1.00 91.56 281 GLU A O 1
ATOM 2171 N N . ILE A 1 282 ? 26.846 5.041 -35.213 1.00 93.88 282 ILE A N 1
ATOM 2172 C CA . ILE A 1 282 ? 25.810 4.008 -35.033 1.00 93.88 282 ILE A CA 1
ATOM 2173 C C . ILE A 1 282 ? 25.177 3.628 -36.380 1.00 93.88 282 ILE A C 1
ATOM 2175 O O . ILE A 1 282 ? 24.893 2.459 -36.637 1.00 93.88 282 ILE A O 1
ATOM 2179 N N . ALA A 1 283 ? 24.941 4.618 -37.245 1.00 93.62 283 ALA A N 1
ATOM 2180 C CA . ALA A 1 283 ? 24.389 4.400 -38.578 1.00 93.62 283 ALA A CA 1
ATOM 2181 C C . ALA A 1 283 ? 25.348 3.577 -39.456 1.00 93.62 283 ALA A C 1
ATOM 2183 O O . ALA A 1 283 ? 24.909 2.647 -40.132 1.00 93.62 283 ALA A O 1
ATOM 2184 N N . GLU A 1 284 ? 26.647 3.876 -39.389 1.00 92.81 284 GLU A N 1
ATOM 2185 C CA . GLU A 1 284 ? 27.707 3.143 -40.088 1.00 92.81 284 GLU A CA 1
ATOM 2186 C C . GLU A 1 284 ? 27.868 1.712 -39.551 1.00 92.81 284 GLU A C 1
ATOM 2188 O O . GLU A 1 284 ? 27.867 0.767 -40.335 1.00 92.81 284 GLU A O 1
ATOM 2193 N N . GLN A 1 285 ? 27.915 1.532 -38.228 1.00 90.19 285 GLN A N 1
ATOM 2194 C CA . GLN A 1 285 ? 28.059 0.224 -37.574 1.00 90.19 285 GLN A CA 1
ATOM 2195 C C . GLN A 1 285 ? 26.890 -0.725 -37.866 1.00 90.19 285 GLN A C 1
ATOM 2197 O O . GLN A 1 285 ? 27.086 -1.929 -38.017 1.00 90.19 285 GLN A O 1
ATOM 2202 N N . LEU A 1 286 ? 25.666 -0.192 -37.929 1.00 89.88 286 LEU A N 1
ATOM 2203 C CA . LEU A 1 286 ? 24.447 -0.984 -38.117 1.00 89.88 286 LEU A CA 1
ATOM 2204 C C . LEU A 1 286 ? 23.946 -0.998 -39.568 1.00 89.88 286 LEU A C 1
ATOM 2206 O O . LEU A 1 286 ? 22.879 -1.564 -39.825 1.00 89.88 286 LEU A O 1
ATOM 2210 N N . PHE A 1 287 ? 24.692 -0.390 -40.498 1.00 92.50 287 PHE A N 1
ATOM 2211 C CA . PHE A 1 287 ? 24.359 -0.272 -41.922 1.00 92.50 287 PHE A CA 1
ATOM 2212 C C . PHE A 1 287 ? 22.940 0.280 -42.172 1.00 92.50 287 PHE A C 1
ATOM 2214 O O . PHE A 1 287 ? 22.173 -0.250 -42.977 1.00 92.50 287 PHE A O 1
ATOM 2221 N N . ILE A 1 288 ? 22.568 1.349 -41.461 1.00 93.50 288 ILE A N 1
ATOM 2222 C CA . ILE A 1 288 ? 21.263 2.026 -41.574 1.00 93.50 288 ILE A CA 1
ATOM 2223 C C . ILE A 1 288 ? 21.432 3.537 -41.741 1.00 93.50 288 ILE A C 1
ATOM 2225 O O . ILE A 1 288 ? 22.504 4.086 -41.523 1.00 93.50 288 ILE A O 1
ATOM 2229 N N . SER A 1 289 ? 20.366 4.252 -42.117 1.00 94.25 289 SER A N 1
ATOM 2230 C CA . SER A 1 289 ? 20.438 5.713 -42.236 1.00 94.25 289 SER A CA 1
ATOM 2231 C C . SER A 1 289 ? 20.470 6.404 -40.864 1.00 94.25 289 SER A C 1
ATOM 2233 O O . SER A 1 289 ? 19.833 5.960 -39.905 1.00 94.25 289 SER A O 1
ATOM 2235 N N . VAL A 1 290 ? 21.118 7.572 -40.784 1.00 92.94 290 VAL A N 1
ATOM 2236 C CA . VAL A 1 290 ? 21.108 8.424 -39.576 1.00 92.94 290 VAL A CA 1
ATOM 2237 C C . VAL A 1 290 ? 19.681 8.824 -39.175 1.00 92.94 290 VAL A C 1
ATOM 2239 O O . VAL A 1 290 ? 19.384 8.984 -37.991 1.00 92.94 290 VAL A O 1
ATOM 2242 N N . HIS A 1 291 ? 18.776 8.975 -40.147 1.00 91.62 291 HIS A N 1
ATOM 2243 C CA . HIS A 1 291 ? 17.365 9.246 -39.876 1.00 91.62 291 HIS A CA 1
ATOM 2244 C C . HIS A 1 291 ? 16.695 8.057 -39.169 1.00 91.62 291 HIS A C 1
ATOM 2246 O O . HIS A 1 291 ? 16.034 8.243 -38.152 1.00 91.62 291 HIS A O 1
ATOM 2252 N N . THR A 1 292 ? 16.957 6.833 -39.632 1.00 90.25 292 THR A N 1
ATOM 2253 C CA . THR A 1 292 ? 16.478 5.591 -39.006 1.00 90.25 292 THR A CA 1
ATOM 2254 C C . THR A 1 292 ? 16.987 5.458 -37.568 1.00 90.25 292 THR A C 1
ATOM 2256 O O . THR A 1 292 ? 16.202 5.148 -36.673 1.00 90.25 292 THR A O 1
ATOM 2259 N N . VAL A 1 293 ? 18.260 5.788 -37.309 1.00 92.06 293 VAL A N 1
ATOM 2260 C CA . VAL A 1 293 ? 18.824 5.827 -35.945 1.00 92.06 293 VAL A CA 1
ATOM 2261 C C . VAL A 1 293 ? 18.070 6.819 -35.058 1.00 92.06 293 VAL A C 1
ATOM 2263 O O . VAL A 1 293 ? 17.708 6.476 -33.937 1.00 92.06 293 VAL A O 1
ATOM 2266 N N . LYS A 1 294 ? 17.779 8.035 -35.544 1.00 88.19 294 LYS A N 1
ATOM 2267 C CA . LYS A 1 294 ? 17.012 9.034 -34.775 1.00 88.19 294 LYS A CA 1
ATOM 2268 C C . LYS A 1 294 ? 15.613 8.534 -34.414 1.00 88.19 294 LYS A C 1
ATOM 2270 O O . LYS A 1 294 ? 15.193 8.716 -33.275 1.00 88.19 294 LYS A O 1
ATOM 2275 N N . THR A 1 295 ? 14.923 7.883 -35.347 1.00 87.25 295 THR A N 1
ATOM 2276 C CA . THR A 1 295 ? 13.593 7.306 -35.105 1.00 87.25 295 THR A CA 1
ATOM 2277 C C . THR A 1 295 ? 13.642 6.188 -34.065 1.00 87.25 295 THR A C 1
ATOM 2279 O O . THR A 1 295 ? 12.825 6.169 -33.146 1.00 87.25 295 THR A O 1
ATOM 2282 N N . HIS A 1 296 ? 14.629 5.292 -34.148 1.00 87.75 296 HIS A N 1
ATOM 2283 C CA . HIS A 1 296 ? 14.827 4.269 -33.122 1.00 87.75 296 HIS A CA 1
ATOM 2284 C C . HIS A 1 296 ? 15.155 4.882 -31.761 1.00 87.75 296 HIS A C 1
ATOM 2286 O O . HIS A 1 296 ? 14.535 4.496 -30.780 1.00 87.75 296 HIS A O 1
ATOM 2292 N N . LEU A 1 297 ? 16.050 5.871 -31.690 1.00 89.50 297 LEU A N 1
ATOM 2293 C CA . LEU A 1 297 ? 16.379 6.551 -30.434 1.00 89.50 297 LEU A CA 1
ATOM 2294 C C . LEU A 1 297 ? 15.168 7.251 -29.822 1.00 89.50 297 LEU A C 1
ATOM 2296 O O . LEU A 1 297 ? 14.979 7.167 -28.617 1.00 89.50 297 LEU A O 1
ATOM 2300 N N . TYR A 1 298 ? 14.317 7.882 -30.632 1.00 82.88 298 TYR A N 1
ATOM 2301 C CA . TYR A 1 298 ? 13.071 8.478 -30.154 1.00 82.88 298 TYR A CA 1
ATOM 2302 C C . TYR A 1 298 ? 12.152 7.431 -29.504 1.00 82.88 298 TYR A C 1
ATOM 2304 O O . TYR A 1 298 ? 11.663 7.630 -28.391 1.00 82.88 298 TYR A O 1
ATOM 2312 N N . ASN A 1 299 ? 11.967 6.285 -30.164 1.00 75.88 299 ASN A N 1
ATOM 2313 C CA . ASN A 1 299 ? 11.152 5.193 -29.634 1.00 75.88 299 ASN A CA 1
ATOM 2314 C C . ASN A 1 299 ? 11.775 4.572 -28.378 1.00 75.88 299 ASN A C 1
ATOM 2316 O O . ASN A 1 299 ? 11.068 4.357 -27.398 1.00 75.88 299 ASN A O 1
ATOM 2320 N N . VAL A 1 300 ? 13.091 4.345 -28.380 1.00 83.00 300 VAL A N 1
ATOM 2321 C CA . VAL A 1 300 ? 13.860 3.858 -27.226 1.00 83.00 300 VAL A CA 1
ATOM 2322 C C . VAL A 1 300 ? 13.681 4.799 -26.045 1.00 83.00 300 VAL A C 1
ATOM 2324 O O . VAL A 1 300 ? 13.290 4.349 -24.977 1.00 83.00 300 VAL A O 1
ATOM 2327 N N . TYR A 1 301 ? 13.899 6.100 -26.240 1.00 80.81 301 TYR A N 1
ATOM 2328 C CA . TYR A 1 301 ? 13.799 7.118 -25.193 1.00 80.81 301 TYR A CA 1
ATOM 2329 C C . TYR A 1 301 ? 12.396 7.166 -24.599 1.00 80.81 301 TYR A C 1
ATOM 2331 O O . TYR A 1 301 ? 12.252 7.190 -23.382 1.00 80.81 301 TYR A O 1
ATOM 2339 N N . ARG A 1 302 ? 11.359 7.068 -25.435 1.00 73.94 302 ARG A N 1
ATOM 2340 C CA . ARG A 1 302 ? 9.973 6.953 -24.971 1.00 73.94 302 ARG A CA 1
ATOM 2341 C C . ARG A 1 302 ? 9.727 5.664 -24.174 1.00 73.94 302 ARG A C 1
ATOM 2343 O O . ARG A 1 302 ? 9.015 5.705 -23.177 1.00 73.94 302 ARG A O 1
ATOM 2350 N N . LYS A 1 303 ? 10.297 4.535 -24.600 1.00 70.12 303 LYS A N 1
ATOM 2351 C CA . LYS A 1 303 ? 10.118 3.215 -23.970 1.00 70.12 303 LYS A CA 1
ATOM 2352 C C . LYS A 1 303 ? 10.848 3.075 -22.632 1.00 70.12 303 LYS A C 1
ATOM 2354 O O . LYS A 1 303 ? 10.301 2.469 -21.721 1.00 70.12 303 LYS A O 1
ATOM 2359 N N . ILE A 1 304 ? 12.045 3.651 -22.502 1.00 72.06 304 ILE A N 1
ATOM 2360 C CA . ILE A 1 304 ? 12.838 3.652 -21.253 1.00 72.06 304 ILE A CA 1
ATOM 2361 C C . ILE A 1 304 ? 12.630 4.918 -20.412 1.00 72.06 304 ILE A C 1
ATOM 2363 O O . ILE A 1 304 ? 13.282 5.097 -19.388 1.00 72.06 304 ILE A O 1
ATOM 2367 N N . ASN A 1 305 ? 11.749 5.810 -20.866 1.00 61.06 305 ASN A N 1
ATOM 2368 C CA . ASN A 1 305 ? 11.465 7.113 -20.272 1.00 61.06 305 ASN A CA 1
ATOM 2369 C C . ASN A 1 305 ? 12.702 8.017 -20.073 1.00 61.06 305 ASN A C 1
ATOM 2371 O O . ASN A 1 305 ? 12.810 8.744 -19.086 1.00 61.06 305 ASN A O 1
ATOM 2375 N N . ALA A 1 306 ? 13.640 7.988 -21.022 1.00 74.06 306 ALA A N 1
ATOM 2376 C CA . ALA A 1 306 ? 14.788 8.887 -21.040 1.00 74.06 306 ALA A CA 1
ATOM 2377 C C . ALA A 1 306 ? 14.431 10.204 -21.742 1.00 74.06 306 ALA A C 1
ATOM 2379 O O . ALA A 1 306 ? 13.969 10.221 -22.879 1.00 74.06 306 ALA A O 1
ATOM 2380 N N . SER A 1 307 ? 14.708 11.328 -21.087 1.00 69.81 307 SER A N 1
ATOM 2381 C CA . SER A 1 307 ? 14.472 12.675 -21.630 1.00 69.81 307 SER A CA 1
ATOM 2382 C C . SER A 1 307 ? 15.626 13.156 -22.511 1.00 69.81 307 SER A C 1
ATOM 2384 O O . SER A 1 307 ? 15.465 14.056 -23.333 1.00 69.81 307 SER A O 1
ATOM 2386 N N . ASN A 1 308 ? 16.821 12.594 -22.319 1.00 76.31 308 ASN A N 1
ATOM 2387 C CA . ASN A 1 308 ? 18.023 12.983 -23.042 1.00 76.31 308 ASN A CA 1
ATOM 2388 C C . ASN A 1 308 ? 19.000 11.808 -23.197 1.00 76.31 308 ASN A C 1
ATOM 2390 O O . ASN A 1 308 ? 18.874 10.764 -22.554 1.00 76.31 308 ASN A O 1
ATOM 2394 N N . ARG A 1 309 ? 20.002 12.003 -24.063 1.00 86.06 309 ARG A N 1
ATOM 2395 C CA . ARG A 1 309 ? 21.018 10.990 -24.376 1.00 86.06 309 ARG A CA 1
ATOM 2396 C C . ARG A 1 309 ? 21.774 10.510 -23.139 1.00 86.06 309 ARG A C 1
ATOM 2398 O O . ARG A 1 309 ? 22.027 9.320 -23.026 1.00 86.06 309 ARG A O 1
ATOM 2405 N N . LEU A 1 310 ? 22.088 11.417 -22.215 1.00 80.88 310 LEU A N 1
ATOM 2406 C CA . LEU A 1 310 ? 22.809 11.094 -20.985 1.00 80.88 310 LEU A CA 1
ATOM 2407 C C . LEU A 1 310 ? 21.994 10.148 -20.090 1.00 80.88 310 LEU A C 1
ATOM 2409 O O . LEU A 1 310 ? 22.525 9.151 -19.614 1.00 80.88 310 LEU A O 1
ATOM 2413 N N . GLN A 1 311 ? 20.697 10.413 -19.915 1.00 73.00 311 GLN A N 1
ATOM 2414 C CA . GLN A 1 311 ? 19.790 9.527 -19.179 1.00 73.00 311 GLN A CA 1
ATOM 2415 C C . GLN A 1 311 ? 19.679 8.153 -19.841 1.00 73.00 311 GLN A C 1
ATOM 2417 O O . GLN A 1 311 ? 19.705 7.142 -19.147 1.00 73.00 311 GLN A O 1
ATOM 2422 N N . ALA A 1 312 ? 19.616 8.100 -21.173 1.00 80.44 312 ALA A N 1
ATOM 2423 C CA . ALA A 1 312 ? 19.599 6.835 -21.899 1.00 80.44 312 ALA A CA 1
ATOM 2424 C C . ALA A 1 312 ? 20.904 6.038 -21.712 1.00 80.44 312 ALA A C 1
ATOM 2426 O O . ALA A 1 312 ? 20.851 4.832 -21.497 1.00 80.44 312 ALA A O 1
ATOM 2427 N N . THR A 1 313 ? 22.062 6.707 -21.728 1.00 83.44 313 THR A N 1
ATOM 2428 C CA . THR A 1 313 ? 23.371 6.098 -21.441 1.00 83.44 313 THR A CA 1
ATOM 2429 C C . THR A 1 313 ? 23.443 5.542 -20.016 1.00 83.44 313 THR A C 1
ATOM 2431 O O . THR A 1 313 ? 23.855 4.402 -19.837 1.00 83.44 313 THR A O 1
ATOM 2434 N N . LEU A 1 314 ? 23.003 6.306 -19.009 1.00 75.69 314 LEU A N 1
ATOM 2435 C CA . LEU A 1 314 ? 22.977 5.855 -17.609 1.00 75.69 314 LEU A CA 1
ATOM 2436 C C . LEU A 1 314 ? 22.011 4.687 -17.386 1.00 75.69 314 LEU A C 1
ATOM 2438 O O . LEU A 1 314 ? 22.279 3.793 -16.587 1.00 75.69 314 LEU A O 1
ATOM 2442 N N . TRP A 1 315 ? 20.875 4.693 -18.083 1.00 78.31 315 TRP A N 1
ATOM 2443 C CA . TRP A 1 315 ? 19.940 3.576 -18.052 1.00 78.31 315 TRP A CA 1
ATOM 2444 C C . TRP A 1 315 ? 20.571 2.326 -18.670 1.00 78.31 315 TRP A C 1
ATOM 2446 O O . TRP A 1 315 ? 20.491 1.248 -18.085 1.00 78.31 315 TRP A O 1
ATOM 2456 N N . ALA A 1 316 ? 21.240 2.480 -19.816 1.00 81.12 316 ALA A N 1
ATOM 2457 C CA . ALA A 1 316 ? 21.907 1.397 -20.525 1.00 81.12 316 ALA A CA 1
ATOM 2458 C C . ALA A 1 316 ? 22.999 0.743 -19.673 1.00 81.12 316 ALA A C 1
ATOM 2460 O O . ALA A 1 316 ? 22.987 -0.470 -19.533 1.00 81.12 316 ALA A O 1
ATOM 2461 N N . THR A 1 317 ? 23.878 1.513 -19.029 1.00 74.88 317 THR A N 1
ATOM 2462 C CA . THR A 1 317 ? 24.949 0.951 -18.183 1.00 74.88 317 THR A CA 1
ATOM 2463 C C . THR A 1 317 ? 24.436 0.222 -16.942 1.00 74.88 317 THR A C 1
ATOM 2465 O O . THR A 1 317 ? 25.110 -0.673 -16.442 1.00 74.88 317 THR A O 1
ATOM 2468 N N . LYS A 1 318 ? 23.252 0.589 -16.435 1.00 65.56 318 LYS A N 1
ATOM 2469 C CA . LYS A 1 318 ? 22.618 -0.079 -15.289 1.00 65.56 318 LYS A CA 1
ATOM 2470 C C . LYS A 1 318 ? 21.812 -1.328 -15.671 1.00 65.56 318 LYS A C 1
ATOM 2472 O O . LYS A 1 318 ? 21.711 -2.235 -14.855 1.00 65.56 318 LYS A O 1
ATOM 2477 N N . ASN A 1 319 ? 21.204 -1.360 -16.862 1.00 66.00 319 ASN A N 1
ATOM 2478 C CA . ASN A 1 319 ? 20.191 -2.366 -17.232 1.00 66.00 319 ASN A CA 1
ATOM 2479 C C . ASN A 1 319 ? 20.598 -3.279 -18.398 1.00 66.00 319 ASN A C 1
ATOM 2481 O O . ASN A 1 319 ? 20.059 -4.376 -18.528 1.00 66.00 319 ASN A O 1
ATOM 2485 N N . LEU A 1 320 ? 21.523 -2.849 -19.258 1.00 69.81 320 LEU A N 1
ATOM 2486 C CA . LEU A 1 320 ? 22.152 -3.704 -20.259 1.00 69.81 320 LEU A CA 1
ATOM 2487 C C . LEU A 1 320 ? 23.463 -4.202 -19.650 1.00 69.81 320 LEU A C 1
ATOM 2489 O O . LEU A 1 320 ? 24.366 -3.411 -19.394 1.00 69.81 320 LEU A O 1
ATOM 2493 N N . GLN A 1 321 ? 23.556 -5.508 -19.399 1.00 55.06 321 GLN A N 1
ATOM 2494 C CA . GLN A 1 321 ? 24.845 -6.155 -19.150 1.00 55.06 321 GLN A CA 1
ATOM 2495 C C . GLN A 1 321 ? 25.667 -6.033 -20.443 1.00 55.06 321 GLN A C 1
ATOM 2497 O O . GLN A 1 321 ? 25.456 -6.805 -21.379 1.00 55.06 321 GLN A O 1
ATOM 2502 N N . LEU A 1 322 ? 26.489 -4.986 -20.531 1.00 46.53 322 LEU A N 1
ATOM 2503 C CA . LEU A 1 322 ? 27.420 -4.720 -21.630 1.00 46.53 322 LEU A CA 1
ATOM 2504 C C . LEU A 1 322 ? 28.773 -5.377 -21.361 1.00 46.53 322 LEU A C 1
ATOM 2506 O O . LEU A 1 322 ? 29.208 -5.355 -20.187 1.00 46.53 322 LEU A O 1
#

Organism: NCBI:txid1121449

Foldseek 3Di:
DDDDDDDDDPWDWDQDFWFKDKDFPPDPDPDDPDRWTWGRDDPFWIKTFDQDEDDFFTKMKMKTWAAPCVPVVQRPWIKIKIWIFTFHDDDNGTTITTTDPDIDTDDGQQLEEEEEEDPPPVVSQVLQCCCCPVVVHHYDYDHLVVVLVVCVVCLSHEYEYEYEVVVCLVAPPLVVVLVSCPSPRHNYAYEYECDDPVQDPLLVNVVSRHQEYYHVPDDSVLVSVSSVCVSVVHRHDDPVSVVLNVVCVVPVPPRDPPPPLDDPLLLLLLVCLLVVHDLVRSCVVVVHDSVVSVVSVVSSCVSQVPPDSVSSNVCCVVPPPD

Radius of gyration: 28.29 Å; chains: 1; bounding box: 63×41×103 Å

Secondary structure (DSSP, 8-state):
---------SS--B----EEEEEETT-SS------EEEEEEETTEEEE--SSPPPTT-EEEEEEEEE-TTSGGGTT-EEEEEEEEEEEEEETTEEEEEEPS--EEEEEE-EEEEEEE-S-HHHHHHHHHHHHHHH--EEEES-HHHHHHHHHH-TTEEEEEEEEHHHHHTT--THHHHHHHT-TTSEEEEEEEEE-TTT--HHHHHHTT--EEEETT--HHHHHHHHHHHHTT--BS-HHHHHHHHHHHH-TTTS--PPPSS-HHHHHHHHHHHTT--HHHHHHHTT--HHHHHHHHHHHHHHTT-SSHHHHHHHHHHHS--